Protein AF-A0A7V3UEY0-F1 (afdb_monomer)

Sequence (206 aa):
MLWLKLDSIFHSQHTARHFAGLYKLATEAADKYIATLPDTPQMYLNRVQEKFAGFFLQGIEDANHRRLNSVWSPYYETRNLSPIQYKLVGANQHINGDSWKVLTGYFTEMELRDVAPYYRHCTIELYKVLDSLYVQMMANSRNLKTLHRLSFGLSKALMRDMLKKWRNRQLKIAFLYFSHKEKFARRLKKTDRKRNRIHRLIVKWV

Foldseek 3Di:
DLLVVLVVQLPDPFLSVLLSVLLVLLLVLLLVLLVPDPDLLSVLVVLLSVVVSVLSVVLVVCLVVVHPPHPSVVLRVDPDDDSLLSNQLSLLCVLQPLSLCSLQVPDDLVSLVVNVVVLLVSLVSCLVSLVVVLVVSCVPDPVSVVVCVVVVNCVSVVSSVSSNVNSVLSSVLNNCVNPPPVVSVVSVVVSVVVSVVSNVCSRVPD

Secondary structure (DSSP, 8-state):
-HHHHHHHHHTSSSTTHHHHHHHHHHHHHHHHHHTTS-HHHHHHHHHHHHHHHHHHHHHHHHHHTT---STTHHHHH--S--HHHHHHHHHHHHHHS-HHHHHHHS--HHHHHHHHHHHHHHHHHHHHHHHHHHHHHHHH-HHHHHHHHHTTTHHHHHHHHHHHHHHHHHHHHHHHHHH-HHHHHHHHHHHHHHHHHHHHHHHH--

Solvent-accessible surface area (backbone atoms only — not comparable to full-atom values): 11132 Å² total; per-residue (Å²): 112,67,65,62,52,38,52,53,42,42,75,43,94,52,66,54,17,56,37,29,56,55,50,48,51,48,47,54,43,41,50,62,53,40,73,74,47,61,71,67,57,23,53,51,51,51,50,52,50,55,49,48,47,51,55,54,52,50,10,53,54,26,33,76,69,73,35,81,81,38,94,50,6,66,70,48,62,64,77,91,64,54,77,65,39,43,44,51,52,36,49,49,42,75,49,62,46,71,59,26,55,51,52,55,74,76,39,53,74,67,59,47,60,68,37,44,66,57,58,53,52,48,54,59,49,44,40,61,47,52,51,52,51,49,53,56,49,42,75,76,28,71,67,53,43,52,52,32,59,77,46,73,55,46,59,61,59,50,53,48,50,51,40,53,58,37,48,54,47,31,53,52,43,30,56,24,58,80,77,34,62,69,64,21,53,56,51,49,55,56,47,50,54,52,50,54,49,53,50,52,46,44,73,70,59,122

Mean predicted aligned error: 6.33 Å

pLDDT: mean 82.03, std 8.87, range [50.69, 96.5]

Structure (mmCIF, N/CA/C/O backbone):
data_AF-A0A7V3UEY0-F1
#
_entry.id   AF-A0A7V3UEY0-F1
#
loop_
_atom_site.group_PDB
_atom_site.id
_atom_site.type_symbol
_atom_site.label_atom_id
_atom_site.label_alt_id
_atom_site.label_comp_id
_atom_site.label_asym_id
_atom_site.label_entity_id
_atom_site.label_seq_id
_atom_site.pdbx_PDB_ins_code
_atom_site.Cartn_x
_atom_site.Cartn_y
_atom_site.Cartn_z
_atom_site.occupancy
_atom_site.B_iso_or_equiv
_atom_site.auth_seq_id
_atom_site.auth_comp_id
_atom_site.auth_asym_id
_atom_site.auth_atom_id
_atom_site.pdbx_PDB_model_num
ATOM 1 N N . MET A 1 1 ? 13.501 -12.754 9.709 1.00 60.25 1 MET A N 1
ATOM 2 C CA . MET A 1 1 ? 12.983 -13.855 8.857 1.00 60.25 1 MET A CA 1
ATOM 3 C C . MET A 1 1 ? 12.387 -13.362 7.533 1.00 60.25 1 MET A C 1
ATOM 5 O O . MET A 1 1 ? 12.736 -13.918 6.501 1.00 60.25 1 MET A O 1
ATOM 9 N N . LEU A 1 2 ? 11.543 -12.314 7.528 1.00 73.75 2 LEU A N 1
ATOM 10 C CA . LEU A 1 2 ? 10.965 -11.738 6.299 1.00 73.75 2 LEU A CA 1
ATOM 11 C C . LEU A 1 2 ? 12.026 -11.310 5.269 1.00 73.75 2 LEU A C 1
ATOM 13 O O . LEU A 1 2 ? 11.921 -11.679 4.106 1.00 73.75 2 LEU A O 1
ATOM 17 N N . TRP A 1 3 ? 13.068 -10.598 5.704 1.00 73.38 3 TRP A N 1
ATOM 18 C CA . TRP A 1 3 ? 14.146 -10.120 4.828 1.00 73.38 3 TRP A CA 1
ATOM 19 C C . TRP A 1 3 ? 14.887 -11.246 4.104 1.00 73.38 3 TRP A C 1
ATOM 21 O O . TRP A 1 3 ? 15.059 -11.174 2.895 1.00 73.38 3 TRP A O 1
ATOM 31 N N . LEU A 1 4 ? 15.213 -12.334 4.810 1.00 73.88 4 LEU A N 1
ATOM 32 C CA . LEU A 1 4 ? 15.849 -13.518 4.221 1.00 73.88 4 LEU A CA 1
ATOM 33 C C . LEU A 1 4 ? 14.953 -14.188 3.168 1.00 73.88 4 LEU A C 1
ATOM 35 O O . LEU A 1 4 ? 15.434 -14.601 2.116 1.00 73.88 4 LEU A O 1
ATOM 39 N N . LYS A 1 5 ? 13.637 -14.255 3.419 1.00 76.38 5 LYS A N 1
ATOM 40 C CA . LYS A 1 5 ? 12.671 -14.767 2.435 1.00 76.38 5 LYS A CA 1
ATOM 41 C C . LYS A 1 5 ? 12.572 -13.847 1.213 1.00 76.38 5 LYS A C 1
ATOM 43 O O . LYS A 1 5 ? 12.579 -14.343 0.092 1.00 76.38 5 LYS A O 1
ATOM 48 N N . LEU A 1 6 ? 12.510 -12.527 1.407 1.00 73.00 6 LEU A N 1
ATOM 49 C CA . LEU A 1 6 ? 12.475 -11.556 0.307 1.00 73.00 6 LEU A CA 1
ATOM 50 C C . LEU A 1 6 ? 13.749 -11.604 -0.540 1.00 73.00 6 LEU A C 1
ATOM 52 O O . LEU A 1 6 ? 13.649 -11.588 -1.765 1.00 73.00 6 LEU A O 1
ATOM 56 N N . ASP A 1 7 ? 14.917 -11.719 0.092 1.00 72.19 7 ASP A N 1
ATOM 57 C CA . ASP A 1 7 ? 16.196 -11.845 -0.605 1.00 72.19 7 ASP A CA 1
ATOM 58 C C . ASP A 1 7 ? 16.282 -13.171 -1.371 1.00 72.19 7 ASP A C 1
ATOM 60 O O . ASP A 1 7 ? 16.683 -13.178 -2.532 1.00 72.19 7 ASP A O 1
ATOM 64 N N . SER A 1 8 ? 15.819 -14.284 -0.797 1.00 77.44 8 SER A N 1
ATOM 65 C CA . SER A 1 8 ? 15.720 -15.564 -1.513 1.00 77.44 8 SER A CA 1
ATOM 66 C C . SER A 1 8 ? 14.807 -15.468 -2.748 1.00 77.44 8 SER A C 1
ATOM 68 O O . SER A 1 8 ? 15.197 -15.868 -3.846 1.00 77.44 8 SER A O 1
ATOM 70 N N . ILE A 1 9 ? 13.624 -14.854 -2.614 1.00 79.25 9 ILE A N 1
ATOM 71 C CA . ILE A 1 9 ? 12.687 -14.648 -3.732 1.00 79.25 9 ILE A CA 1
ATOM 72 C C . ILE A 1 9 ? 13.294 -13.728 -4.799 1.00 79.25 9 ILE A C 1
ATOM 74 O O . ILE A 1 9 ? 13.118 -13.976 -5.994 1.00 79.25 9 ILE A O 1
ATOM 78 N N . PHE A 1 10 ? 14.013 -12.682 -4.389 1.00 75.19 10 PHE A N 1
ATOM 79 C CA . PHE A 1 10 ? 14.660 -11.734 -5.294 1.00 75.19 10 PHE A CA 1
ATOM 80 C C . PHE A 1 10 ? 15.707 -12.399 -6.201 1.00 75.19 10 PHE A C 1
ATOM 82 O O . PHE A 1 10 ? 15.795 -12.045 -7.375 1.00 75.19 10 PHE A O 1
ATOM 89 N N . HIS A 1 11 ? 16.435 -13.400 -5.697 1.00 75.62 11 HIS A N 1
ATOM 90 C CA . HIS A 1 11 ? 17.425 -14.157 -6.476 1.00 75.62 11 HIS A CA 1
ATOM 91 C C . HIS A 1 11 ? 16.833 -15.349 -7.250 1.00 75.62 11 HIS A C 1
ATOM 93 O O . HIS A 1 11 ? 17.554 -16.048 -7.960 1.00 75.62 11 HIS A O 1
ATOM 99 N N . SER A 1 12 ? 15.524 -15.594 -7.147 1.00 77.31 12 SER A N 1
ATOM 100 C CA . SER A 1 12 ? 14.860 -16.687 -7.863 1.00 77.31 12 SER A CA 1
ATOM 101 C C . SER A 1 12 ? 14.609 -16.369 -9.348 1.00 77.31 12 SER A C 1
ATOM 103 O O . SER A 1 12 ? 14.645 -15.217 -9.787 1.00 77.31 12 SER A O 1
ATOM 105 N N . GLN A 1 13 ? 14.288 -17.398 -10.139 1.00 70.56 13 GLN A N 1
ATOM 106 C CA . GLN A 1 13 ? 13.878 -17.248 -11.546 1.00 70.56 13 GLN A CA 1
ATOM 107 C C . GLN A 1 13 ? 12.370 -16.977 -11.715 1.00 70.56 13 GLN A C 1
ATOM 109 O O . GLN A 1 13 ? 11.875 -16.867 -12.836 1.00 70.56 13 GLN A O 1
ATOM 114 N N . HIS A 1 14 ? 11.618 -16.853 -10.618 1.00 75.69 14 HIS A N 1
ATOM 115 C CA . HIS A 1 14 ? 10.168 -16.670 -10.659 1.00 75.69 14 HIS A CA 1
ATOM 116 C C . HIS A 1 14 ? 9.768 -15.210 -10.886 1.00 75.69 14 HIS A C 1
ATOM 118 O O . HIS A 1 14 ? 10.446 -14.279 -10.452 1.00 75.69 14 HIS A O 1
ATOM 124 N N . THR A 1 15 ? 8.584 -15.003 -11.468 1.00 75.19 15 THR A N 1
ATOM 125 C CA . THR A 1 15 ? 7.938 -13.690 -11.633 1.00 75.19 15 THR A CA 1
ATOM 126 C C . THR A 1 15 ? 7.903 -12.878 -10.328 1.00 75.19 15 THR A C 1
ATOM 128 O O . THR A 1 15 ? 8.082 -11.659 -10.350 1.00 75.19 15 THR A O 1
ATOM 131 N N . ALA A 1 16 ? 7.775 -13.554 -9.179 1.00 76.88 16 ALA A N 1
ATOM 132 C CA . ALA A 1 16 ? 7.807 -12.970 -7.837 1.00 76.88 16 ALA A CA 1
ATOM 133 C C . ALA A 1 16 ? 9.062 -12.121 -7.539 1.00 76.88 16 ALA A C 1
ATOM 135 O O . ALA A 1 16 ? 8.963 -11.149 -6.784 1.00 76.88 16 ALA A O 1
ATOM 136 N N . ARG A 1 17 ? 10.210 -12.395 -8.182 1.00 78.06 17 ARG A N 1
ATOM 137 C CA . ARG A 1 17 ? 11.456 -11.622 -8.010 1.00 78.06 17 ARG A CA 1
ATOM 138 C C . ARG A 1 17 ? 11.279 -10.131 -8.301 1.00 78.06 17 ARG A C 1
ATOM 140 O O . ARG A 1 17 ? 11.822 -9.278 -7.600 1.00 78.06 17 ARG A O 1
ATOM 147 N N . HIS A 1 18 ? 10.457 -9.805 -9.304 1.00 75.00 18 HIS A N 1
ATOM 148 C CA . HIS A 1 18 ? 10.204 -8.425 -9.719 1.00 75.00 18 HIS A CA 1
ATOM 149 C C . HIS A 1 18 ? 9.415 -7.641 -8.663 1.00 75.00 18 HIS A C 1
ATOM 151 O O . HIS A 1 18 ? 9.538 -6.420 -8.572 1.00 75.00 18 HIS A O 1
ATOM 157 N N . PHE A 1 19 ? 8.634 -8.346 -7.846 1.00 77.06 19 PHE A N 1
ATOM 158 C CA . PHE A 1 19 ? 7.819 -7.767 -6.787 1.00 77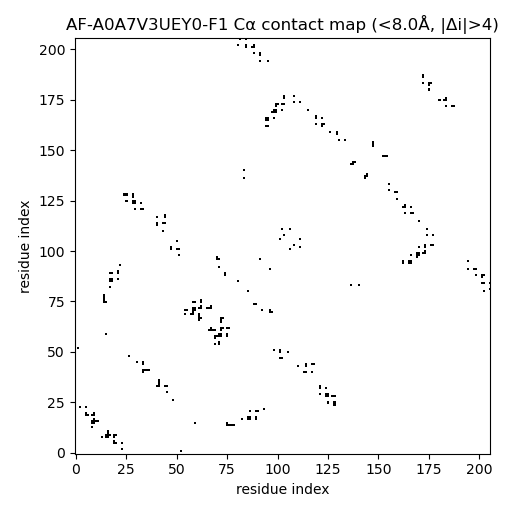.06 19 PHE A CA 1
ATOM 159 C C . PHE A 1 19 ? 8.578 -7.695 -5.461 1.00 77.06 19 PHE A C 1
ATOM 161 O O . PHE A 1 19 ? 8.401 -6.727 -4.726 1.00 77.06 19 PHE A O 1
ATOM 168 N N . ALA A 1 20 ? 9.452 -8.666 -5.178 1.00 78.38 20 ALA A N 1
ATOM 169 C CA . ALA A 1 20 ? 10.235 -8.720 -3.945 1.00 78.38 20 ALA A CA 1
ATOM 170 C C . ALA A 1 20 ? 11.149 -7.497 -3.768 1.00 78.38 20 ALA A C 1
ATOM 172 O O . ALA A 1 20 ? 11.168 -6.910 -2.691 1.00 78.38 20 ALA A O 1
ATOM 173 N N . GLY A 1 21 ? 11.832 -7.044 -4.827 1.00 76.62 21 GLY A N 1
ATOM 174 C CA . GLY A 1 21 ? 12.701 -5.860 -4.747 1.00 76.62 21 GLY A CA 1
ATOM 175 C C . GLY A 1 21 ? 11.935 -4.569 -4.433 1.00 76.62 21 GLY A C 1
ATOM 176 O O . GLY A 1 21 ? 12.353 -3.771 -3.596 1.00 76.62 21 GLY A O 1
ATOM 177 N N . LEU A 1 22 ? 10.765 -4.383 -5.051 1.00 77.44 22 LEU A N 1
ATOM 178 C CA . LEU A 1 22 ? 9.881 -3.261 -4.737 1.00 77.44 22 LEU A CA 1
ATOM 179 C C . LEU A 1 22 ? 9.354 -3.345 -3.300 1.00 77.44 22 LEU A C 1
ATOM 181 O O . LEU A 1 22 ? 9.334 -2.345 -2.584 1.00 77.44 22 LEU A O 1
ATOM 185 N N . TYR A 1 23 ? 8.924 -4.538 -2.893 1.00 80.94 23 TYR A N 1
ATOM 186 C CA . TYR A 1 23 ? 8.418 -4.790 -1.552 1.00 80.94 23 TYR A CA 1
ATOM 187 C C . TYR A 1 23 ? 9.486 -4.487 -0.495 1.00 80.94 23 TYR A C 1
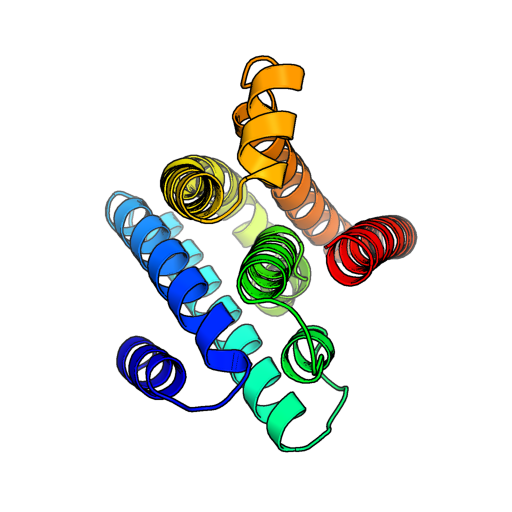ATOM 189 O O . TYR A 1 23 ? 9.181 -3.834 0.502 1.00 80.94 23 TYR A O 1
ATOM 197 N N . LYS A 1 24 ? 10.740 -4.885 -0.746 1.00 82.19 24 LYS A N 1
ATOM 198 C CA . LYS A 1 24 ? 11.896 -4.601 0.110 1.00 82.19 24 LYS A CA 1
ATOM 199 C C . LYS A 1 24 ? 12.076 -3.095 0.312 1.00 82.19 24 LYS A C 1
ATOM 201 O O . LYS A 1 24 ? 11.986 -2.630 1.441 1.00 82.19 24 LYS A O 1
ATOM 206 N N . LEU A 1 25 ? 12.194 -2.329 -0.776 1.00 80.75 25 LEU A N 1
ATOM 207 C CA . LEU A 1 25 ? 12.369 -0.869 -0.716 1.00 80.75 25 LEU A CA 1
ATOM 208 C C . LEU A 1 25 ? 11.218 -0.159 0.011 1.00 80.75 25 LEU A C 1
ATOM 210 O O . LEU A 1 25 ? 11.442 0.766 0.790 1.00 80.75 25 LEU A O 1
ATOM 214 N N . ALA A 1 26 ? 9.978 -0.574 -0.254 1.00 82.00 26 ALA A N 1
ATOM 215 C CA . ALA A 1 26 ? 8.804 0.005 0.389 1.00 82.00 26 ALA A CA 1
ATOM 216 C C . ALA A 1 26 ? 8.742 -0.314 1.887 1.00 82.00 26 ALA A C 1
ATOM 218 O O . ALA A 1 26 ? 8.378 0.556 2.679 1.00 82.00 26 ALA A O 1
ATOM 219 N N . THR A 1 27 ? 9.125 -1.533 2.269 1.00 83.88 27 THR A N 1
ATOM 220 C CA . THR A 1 27 ? 9.179 -1.960 3.670 1.00 83.88 27 THR A CA 1
ATOM 221 C C . THR A 1 27 ? 10.288 -1.215 4.404 1.00 83.88 27 THR A C 1
ATOM 223 O O . THR A 1 27 ? 9.996 -0.583 5.404 1.00 83.88 27 THR A O 1
ATOM 226 N N . GLU A 1 28 ? 11.503 -1.132 3.854 1.00 86.00 28 GLU A N 1
ATOM 227 C CA . GLU A 1 28 ? 12.620 -0.392 4.469 1.00 86.00 28 GLU A CA 1
ATOM 228 C C . GLU A 1 28 ? 12.297 1.095 4.685 1.00 86.00 28 GLU A C 1
ATOM 230 O O . GLU A 1 28 ? 12.644 1.675 5.713 1.00 86.00 28 GLU A O 1
ATOM 235 N N . ALA A 1 29 ? 11.631 1.736 3.720 1.00 85.31 29 ALA A N 1
ATOM 236 C CA . ALA A 1 29 ? 11.212 3.128 3.863 1.00 85.31 29 ALA A CA 1
ATOM 237 C C . ALA A 1 29 ? 10.153 3.303 4.962 1.00 85.31 29 ALA A C 1
ATOM 239 O O . ALA A 1 29 ? 10.181 4.293 5.694 1.00 85.31 29 ALA A O 1
ATOM 240 N N . ALA A 1 30 ? 9.230 2.349 5.085 1.00 86.38 30 ALA A N 1
ATOM 241 C CA . ALA A 1 30 ? 8.231 2.359 6.140 1.00 86.38 30 ALA A CA 1
ATOM 242 C C . ALA A 1 30 ? 8.850 2.047 7.517 1.00 86.38 30 ALA A C 1
ATOM 244 O O . ALA A 1 30 ? 8.548 2.778 8.454 1.00 86.38 30 ALA A O 1
ATOM 245 N N . ASP A 1 31 ? 9.774 1.088 7.631 1.00 88.62 31 ASP A N 1
ATOM 246 C CA . ASP A 1 31 ? 10.498 0.757 8.871 1.00 88.62 31 ASP A CA 1
ATOM 247 C C . ASP A 1 31 ? 11.248 1.974 9.417 1.00 88.62 31 ASP A C 1
ATOM 249 O O . ASP A 1 31 ? 11.133 2.303 10.596 1.00 88.62 31 ASP A O 1
ATOM 253 N N . LYS A 1 32 ? 11.967 2.695 8.543 1.00 89.62 32 LYS A N 1
ATOM 254 C CA . LYS A 1 32 ? 12.688 3.922 8.920 1.00 89.62 32 LYS A CA 1
ATOM 255 C C . LYS A 1 32 ? 11.763 4.968 9.527 1.00 89.62 32 LYS A C 1
ATOM 257 O O . LYS A 1 32 ? 12.142 5.625 10.486 1.00 89.62 32 LYS A O 1
ATOM 262 N N . TYR A 1 33 ? 10.560 5.124 8.979 1.00 90.44 33 TYR A N 1
ATOM 263 C CA . TYR A 1 33 ? 9.562 6.034 9.530 1.00 90.44 33 TYR A CA 1
ATOM 264 C C . TYR A 1 33 ? 8.991 5.525 10.852 1.00 90.44 33 TYR A C 1
ATOM 266 O O . TYR A 1 33 ? 8.890 6.283 11.812 1.00 90.44 33 TYR A O 1
ATOM 274 N N . ILE A 1 34 ? 8.645 4.241 10.917 1.00 91.12 34 ILE A N 1
ATOM 275 C CA . ILE A 1 34 ? 8.050 3.614 12.099 1.00 91.12 34 ILE A CA 1
ATOM 276 C C . ILE A 1 34 ? 8.999 3.697 13.295 1.00 91.12 34 ILE A C 1
ATOM 278 O O . ILE A 1 34 ? 8.550 3.979 14.400 1.00 91.12 34 ILE A O 1
ATOM 282 N N . ALA A 1 35 ? 10.307 3.560 13.069 1.00 93.50 35 ALA A N 1
ATOM 283 C CA . ALA A 1 35 ? 11.337 3.728 14.091 1.00 93.50 35 ALA A CA 1
ATOM 284 C C . ALA A 1 35 ? 11.385 5.132 14.726 1.00 93.50 35 ALA A C 1
ATOM 286 O O . ALA A 1 35 ? 11.954 5.281 15.801 1.00 93.50 35 ALA A O 1
ATOM 287 N N . THR A 1 36 ? 10.801 6.155 14.091 1.00 94.19 36 THR A N 1
ATOM 288 C CA . THR A 1 36 ? 10.732 7.525 14.640 1.00 94.19 36 THR A CA 1
ATOM 289 C C . THR A 1 36 ? 9.467 7.803 15.452 1.00 94.19 36 THR A C 1
ATOM 291 O O . THR A 1 36 ? 9.276 8.921 15.930 1.00 94.19 36 THR A O 1
ATOM 294 N N . LEU A 1 37 ? 8.563 6.828 15.559 1.00 93.31 37 LEU A N 1
ATOM 295 C CA . LEU A 1 37 ? 7.268 7.013 16.200 1.00 93.31 37 LEU A CA 1
ATOM 296 C C . LEU A 1 37 ? 7.308 6.710 17.700 1.00 93.31 37 LEU A C 1
ATOM 298 O O . LEU A 1 37 ? 8.134 5.914 18.132 1.00 93.31 37 LEU A O 1
ATOM 302 N N . PRO A 1 38 ? 6.367 7.276 18.480 1.00 93.12 38 PRO A N 1
ATOM 303 C CA . PRO A 1 38 ? 6.125 6.834 19.849 1.00 93.12 38 PRO A CA 1
ATOM 304 C C . PRO A 1 38 ? 5.691 5.361 19.905 1.00 93.12 38 PRO A C 1
ATOM 306 O O . PRO A 1 38 ? 5.115 4.849 18.939 1.00 93.12 38 PRO A O 1
ATOM 309 N N . ASP A 1 39 ? 5.876 4.727 21.064 1.00 93.12 39 ASP A N 1
ATOM 310 C CA . ASP A 1 39 ? 5.703 3.283 21.282 1.00 93.12 39 ASP A CA 1
ATOM 311 C C . ASP A 1 39 ? 4.379 2.719 20.742 1.00 93.12 39 ASP A C 1
ATOM 313 O O . ASP A 1 39 ? 4.371 1.755 19.974 1.00 93.12 39 ASP A O 1
ATOM 317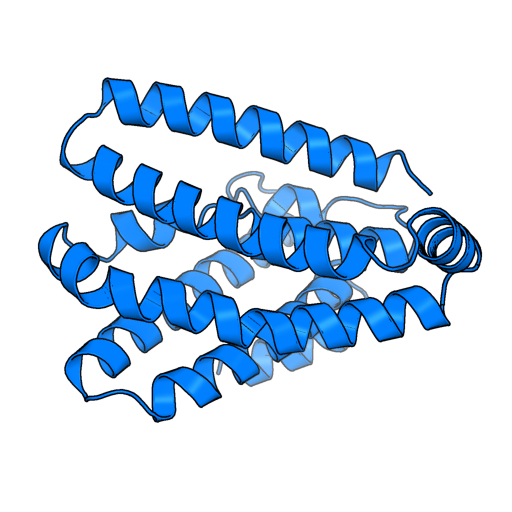 N N . THR A 1 40 ? 3.239 3.330 21.079 1.00 91.56 40 THR A N 1
ATOM 318 C CA . THR A 1 40 ? 1.920 2.812 20.673 1.00 91.56 40 THR A CA 1
ATOM 319 C C . THR A 1 40 ? 1.705 2.865 19.145 1.00 91.56 40 THR A C 1
ATOM 321 O O . THR A 1 40 ? 1.426 1.824 18.540 1.00 91.56 40 THR A O 1
ATOM 324 N N . PRO A 1 41 ? 1.865 4.016 18.456 1.00 90.56 41 PRO A N 1
ATOM 325 C CA . PRO A 1 41 ? 1.846 4.067 16.991 1.00 90.56 41 PRO A CA 1
ATOM 326 C C . PRO A 1 41 ? 2.883 3.169 16.311 1.00 90.56 41 PRO A C 1
ATOM 328 O O . PRO A 1 41 ? 2.590 2.588 15.260 1.00 90.56 41 PRO A O 1
ATOM 331 N N . GLN A 1 42 ? 4.079 3.057 16.895 1.00 93.19 42 GLN A N 1
ATOM 332 C CA . GLN A 1 42 ? 5.146 2.196 16.398 1.00 93.19 42 GLN A CA 1
ATOM 333 C C . GLN A 1 42 ? 4.710 0.728 16.425 1.00 93.19 42 GLN A C 1
ATOM 335 O O . GLN A 1 42 ? 4.773 0.048 15.399 1.00 93.19 42 GLN A O 1
ATOM 340 N N . MET A 1 43 ? 4.187 0.256 17.560 1.00 93.81 43 MET A N 1
ATOM 341 C CA . MET A 1 43 ? 3.638 -1.091 17.719 1.00 93.81 43 MET A CA 1
ATOM 342 C C . MET A 1 43 ? 2.538 -1.371 16.687 1.00 93.81 43 MET A C 1
ATOM 344 O O . MET A 1 43 ? 2.568 -2.401 16.006 1.00 93.81 43 MET A O 1
ATOM 348 N N . TYR A 1 44 ? 1.587 -0.447 16.513 1.00 91.62 44 TYR A N 1
ATOM 349 C CA . TYR A 1 44 ? 0.508 -0.617 15.542 1.00 91.62 44 TYR A CA 1
ATOM 350 C C . TYR A 1 44 ? 1.014 -0.698 14.102 1.00 91.62 44 TYR A C 1
ATOM 352 O O . TYR A 1 44 ? 0.570 -1.570 13.353 1.00 91.62 44 TYR A O 1
ATOM 360 N N . LEU A 1 45 ? 1.939 0.171 13.686 1.00 90.00 45 LEU A N 1
ATOM 361 C CA . LEU A 1 45 ? 2.453 0.129 12.317 1.00 90.00 45 LEU A CA 1
ATOM 362 C C . LEU A 1 45 ? 3.384 -1.059 12.054 1.00 90.00 45 LEU A C 1
ATOM 364 O O . LEU A 1 45 ? 3.302 -1.624 10.962 1.00 90.00 45 LEU A O 1
ATOM 368 N N . ASN A 1 46 ? 4.169 -1.499 13.040 1.00 90.75 46 ASN A N 1
ATOM 369 C CA . ASN A 1 46 ? 4.914 -2.759 12.957 1.00 90.75 46 ASN A CA 1
ATOM 370 C C . ASN A 1 46 ? 3.956 -3.933 12.707 1.00 90.75 46 ASN A C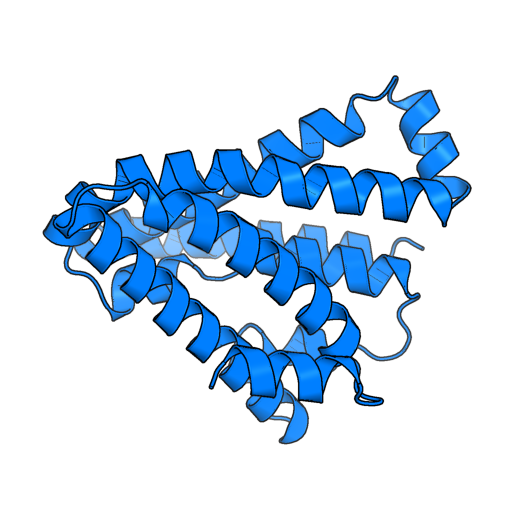 1
ATOM 372 O O . ASN A 1 46 ? 4.167 -4.731 11.791 1.00 90.75 46 ASN A O 1
ATOM 376 N N . ARG A 1 47 ? 2.830 -3.982 13.434 1.00 90.56 47 ARG A N 1
ATOM 377 C CA . ARG A 1 47 ? 1.779 -4.985 13.211 1.00 90.56 47 ARG A CA 1
ATOM 378 C C . ARG A 1 47 ? 1.178 -4.878 11.806 1.00 90.56 47 ARG A C 1
ATOM 380 O O . ARG A 1 47 ? 0.995 -5.899 11.148 1.00 90.56 47 ARG A O 1
ATOM 387 N N . VAL A 1 48 ? 0.906 -3.667 11.300 1.00 88.12 48 VAL A N 1
ATOM 388 C CA . VAL A 1 48 ? 0.436 -3.477 9.910 1.00 88.12 48 VAL A CA 1
ATOM 389 C C . VAL A 1 48 ? 1.429 -4.078 8.915 1.00 88.12 48 VAL A C 1
ATOM 391 O O . VAL A 1 48 ? 1.010 -4.807 8.015 1.00 88.12 48 VAL A O 1
ATOM 394 N N . GLN A 1 49 ? 2.721 -3.782 9.053 1.00 86.44 49 GLN A N 1
ATOM 395 C CA . GLN A 1 49 ? 3.748 -4.273 8.135 1.00 86.44 49 GLN A CA 1
ATOM 396 C C . GLN A 1 49 ? 3.898 -5.787 8.177 1.00 86.44 49 GLN A C 1
ATOM 398 O O . GLN A 1 49 ? 3.925 -6.419 7.122 1.00 86.44 49 GLN A O 1
ATOM 403 N N . GLU A 1 50 ? 3.947 -6.370 9.373 1.00 87.69 50 GLU A N 1
ATOM 404 C CA . GLU A 1 50 ? 4.055 -7.814 9.557 1.00 87.69 50 GLU A CA 1
ATOM 405 C C . GLU A 1 50 ? 2.890 -8.540 8.871 1.00 87.69 50 GLU A C 1
ATOM 407 O O . GLU A 1 50 ? 3.090 -9.478 8.096 1.00 87.69 50 GLU A O 1
ATOM 412 N N . LYS A 1 51 ? 1.657 -8.063 9.080 1.00 87.12 51 LYS A N 1
ATOM 413 C CA . LYS A 1 51 ? 0.476 -8.673 8.458 1.00 87.12 51 LYS A CA 1
ATOM 414 C C . LYS A 1 51 ? 0.436 -8.435 6.953 1.00 87.12 51 LYS A C 1
ATOM 416 O O . LYS A 1 51 ? 0.117 -9.358 6.207 1.00 87.12 51 LYS A O 1
ATOM 421 N N . PHE A 1 52 ? 0.818 -7.252 6.475 1.00 83.88 52 PHE A N 1
ATOM 422 C CA . PHE A 1 52 ? 0.919 -6.989 5.037 1.00 83.88 52 PHE A CA 1
ATOM 423 C C . PHE A 1 52 ? 1.965 -7.890 4.358 1.00 83.88 52 PHE A C 1
ATOM 425 O O . PHE A 1 52 ? 1.725 -8.383 3.253 1.00 83.88 52 PHE A O 1
ATOM 432 N N . ALA A 1 53 ? 3.067 -8.192 5.050 1.00 83.62 53 ALA A N 1
ATOM 433 C CA . ALA A 1 53 ? 4.083 -9.132 4.589 1.00 83.62 53 ALA A CA 1
ATOM 434 C C . ALA A 1 53 ? 3.563 -10.566 4.513 1.00 83.62 53 ALA A C 1
ATOM 436 O O . ALA A 1 53 ? 3.825 -11.253 3.526 1.00 83.62 53 ALA A O 1
ATOM 437 N N . GLY A 1 54 ? 2.766 -10.991 5.496 1.00 84.06 54 GLY A N 1
ATOM 438 C CA . GLY A 1 54 ? 2.061 -12.271 5.446 1.00 84.06 54 GLY A CA 1
ATOM 439 C C . GLY A 1 54 ? 1.190 -12.407 4.194 1.00 84.06 54 GLY A C 1
ATOM 440 O O . GLY A 1 54 ? 1.302 -13.393 3.472 1.00 84.06 54 GLY A O 1
ATOM 441 N N . PHE A 1 55 ? 0.395 -11.382 3.864 1.00 81.50 55 PHE A N 1
ATOM 442 C CA . PHE A 1 55 ? -0.430 -11.378 2.645 1.00 81.50 55 PHE A CA 1
ATOM 443 C C . PHE A 1 55 ? 0.391 -11.460 1.353 1.00 81.50 55 PHE A C 1
ATOM 445 O O . PHE A 1 55 ? -0.021 -12.134 0.405 1.00 81.50 55 PHE A O 1
ATOM 452 N N . PHE A 1 56 ? 1.532 -10.769 1.301 1.00 81.94 56 PHE A N 1
ATOM 453 C CA . PHE A 1 56 ? 2.438 -10.817 0.156 1.00 81.94 56 PHE A CA 1
ATOM 454 C C . PHE A 1 56 ? 3.013 -12.225 -0.044 1.00 81.94 56 PHE A C 1
ATOM 456 O O . PHE A 1 56 ? 2.935 -12.765 -1.146 1.00 81.94 56 PHE A O 1
ATOM 463 N N . LEU A 1 57 ? 3.537 -12.835 1.024 1.00 83.38 57 LEU A N 1
ATOM 464 C CA . LEU A 1 57 ? 4.109 -14.182 0.976 1.00 83.38 57 LEU A CA 1
ATOM 465 C C . LEU A 1 57 ? 3.052 -15.240 0.637 1.00 83.38 57 LEU A C 1
ATOM 467 O O . LEU A 1 57 ? 3.293 -16.061 -0.245 1.00 83.38 57 LEU A O 1
ATOM 471 N N . GLN A 1 58 ? 1.858 -15.155 1.234 1.00 83.12 58 GLN A N 1
ATOM 472 C CA . GLN A 1 58 ? 0.739 -16.043 0.902 1.00 83.12 58 GLN A CA 1
ATOM 473 C C . GLN A 1 58 ? 0.374 -15.958 -0.582 1.00 83.12 58 GLN A C 1
ATOM 475 O O . GLN A 1 58 ? 0.099 -16.966 -1.218 1.00 83.12 58 GLN A O 1
ATOM 480 N N . GLY A 1 59 ? 0.397 -14.754 -1.163 1.00 80.12 59 GLY A N 1
ATOM 481 C CA . GLY A 1 59 ? 0.155 -14.567 -2.590 1.00 80.12 59 GLY A CA 1
ATOM 482 C C . GLY A 1 59 ? 1.143 -15.311 -3.488 1.00 80.12 59 GLY A C 1
ATOM 483 O O . GLY A 1 59 ? 0.744 -15.822 -4.532 1.00 80.12 59 GLY A O 1
ATOM 484 N N . ILE A 1 60 ? 2.414 -15.362 -3.085 1.00 80.19 60 ILE A N 1
ATOM 485 C CA . ILE A 1 60 ? 3.468 -16.081 -3.810 1.00 80.19 60 ILE A CA 1
ATOM 486 C C . ILE A 1 60 ? 3.253 -17.590 -3.695 1.00 80.19 60 ILE A C 1
ATOM 488 O O . ILE A 1 60 ? 3.307 -18.288 -4.705 1.00 80.19 60 ILE A O 1
ATOM 492 N N . GLU A 1 61 ? 2.985 -18.088 -2.487 1.00 82.75 61 GLU A N 1
ATOM 493 C CA . GLU A 1 61 ? 2.694 -19.508 -2.253 1.00 82.75 61 GLU A CA 1
ATOM 494 C C . GLU A 1 61 ? 1.463 -19.962 -3.045 1.00 82.75 61 GLU A C 1
ATOM 496 O O . GLU A 1 61 ? 1.519 -20.954 -3.771 1.00 82.75 61 GLU A O 1
ATOM 501 N N . ASP A 1 62 ? 0.381 -19.188 -2.984 1.00 81.12 62 ASP A N 1
ATOM 502 C CA . ASP A 1 62 ? -0.846 -19.435 -3.736 1.00 81.12 62 ASP A CA 1
ATOM 503 C C . ASP A 1 62 ? -0.568 -19.553 -5.241 1.00 81.12 62 ASP A C 1
ATOM 505 O O . ASP A 1 62 ? -0.981 -20.528 -5.868 1.00 81.12 62 ASP A O 1
ATOM 509 N N . ALA A 1 63 ? 0.204 -18.626 -5.814 1.00 77.38 63 ALA A N 1
ATOM 510 C CA . ALA A 1 63 ? 0.570 -18.673 -7.229 1.00 77.38 63 ALA A CA 1
ATOM 511 C C . ALA A 1 63 ? 1.456 -19.877 -7.588 1.00 77.38 63 ALA A C 1
ATOM 513 O O . ALA A 1 63 ? 1.269 -20.491 -8.640 1.00 77.38 63 ALA A O 1
ATOM 514 N N . ASN A 1 64 ? 2.394 -20.261 -6.715 1.00 78.31 64 ASN A N 1
ATOM 515 C CA . ASN A 1 64 ? 3.225 -21.452 -6.917 1.00 78.31 64 ASN A CA 1
ATOM 516 C C . ASN A 1 64 ? 2.381 -22.736 -6.945 1.00 78.31 64 ASN A C 1
ATOM 518 O O . ASN A 1 64 ? 2.675 -23.656 -7.707 1.00 78.31 64 ASN A O 1
ATOM 522 N N . HIS A 1 65 ? 1.300 -22.773 -6.165 1.00 79.69 65 HIS A N 1
ATOM 523 C CA . HIS A 1 65 ? 0.353 -23.884 -6.119 1.00 79.69 65 HIS A CA 1
ATOM 524 C C . HIS A 1 65 ? -0.840 -23.732 -7.080 1.00 79.69 65 HIS A C 1
ATOM 526 O O . HIS A 1 65 ? -1.759 -24.550 -7.018 1.00 79.69 65 HIS A O 1
ATOM 532 N N . ARG A 1 66 ? -0.845 -22.718 -7.965 1.00 72.62 66 ARG A N 1
ATOM 533 C CA . ARG A 1 66 ? -1.963 -22.383 -8.878 1.00 72.62 66 ARG A CA 1
ATOM 534 C C . ARG A 1 66 ? -3.309 -22.230 -8.161 1.00 72.62 66 ARG A C 1
ATOM 536 O O . ARG A 1 66 ? -4.364 -22.608 -8.672 1.00 72.62 66 ARG A O 1
ATOM 543 N N . ARG A 1 67 ? -3.271 -21.714 -6.936 1.00 72.44 67 ARG A N 1
ATOM 544 C CA . ARG A 1 67 ? -4.443 -21.399 -6.124 1.00 72.44 67 ARG A CA 1
ATOM 545 C C . ARG A 1 67 ? -4.766 -19.925 -6.317 1.00 72.44 67 ARG A C 1
ATOM 547 O O . ARG A 1 67 ? -3.947 -19.065 -6.023 1.00 72.44 67 ARG A O 1
ATOM 554 N N . LEU A 1 68 ? -5.989 -19.616 -6.736 1.00 65.81 68 LEU A N 1
ATOM 555 C CA . LEU A 1 68 ? -6.458 -18.233 -6.897 1.00 65.81 68 LEU A CA 1
ATOM 556 C C . LEU A 1 68 ? -7.110 -17.685 -5.616 1.00 65.81 68 LEU A C 1
ATOM 558 O O . LEU A 1 68 ? -8.105 -16.962 -5.667 1.00 65.81 68 LEU A O 1
ATOM 562 N N . ASN A 1 69 ? -6.571 -18.052 -4.453 1.00 64.88 69 ASN A N 1
ATOM 563 C CA . ASN A 1 69 ? -7.177 -17.738 -3.156 1.00 64.88 69 ASN A CA 1
ATOM 564 C C . ASN A 1 69 ? -6.815 -16.327 -2.673 1.00 64.88 69 ASN A C 1
ATOM 566 O O . ASN A 1 69 ? -7.610 -15.653 -2.014 1.00 64.88 69 ASN A O 1
ATOM 570 N N . SER A 1 70 ? -5.629 -15.843 -3.038 1.00 67.56 70 SER A N 1
ATOM 571 C CA . SER A 1 70 ? -5.170 -14.497 -2.724 1.00 67.56 70 SER A CA 1
ATOM 572 C C . SER A 1 70 ? -5.377 -13.544 -3.894 1.00 67.56 70 SER A C 1
ATOM 574 O O . SER A 1 70 ? -5.076 -13.859 -5.043 1.00 67.56 70 SER A O 1
ATOM 576 N N . VAL A 1 71 ? -5.766 -12.302 -3.591 1.00 66.62 71 VAL A N 1
ATOM 577 C CA . VAL A 1 71 ? -5.802 -11.197 -4.569 1.00 66.62 71 VAL A CA 1
ATOM 578 C C . VAL A 1 71 ? -4.419 -10.901 -5.150 1.00 66.62 71 VAL A C 1
ATOM 580 O O . VAL A 1 71 ? -4.320 -10.260 -6.188 1.00 66.62 71 VAL A O 1
ATOM 583 N N . TRP A 1 72 ? -3.354 -11.382 -4.514 1.00 68.44 72 TRP A N 1
ATOM 584 C CA . TRP A 1 72 ? -1.988 -11.249 -5.000 1.00 68.44 72 TRP A CA 1
ATOM 585 C C . TRP A 1 72 ? -1.599 -12.334 -6.020 1.00 68.44 72 TRP A C 1
ATOM 587 O O . TRP A 1 72 ? -0.764 -12.060 -6.877 1.00 68.44 72 TRP A O 1
ATOM 597 N N . SER A 1 73 ? -2.236 -13.513 -5.990 1.00 68.62 73 SER A N 1
ATOM 598 C CA . SER A 1 73 ? -1.875 -14.663 -6.839 1.00 68.62 73 SER A CA 1
ATOM 599 C C . SER A 1 73 ? -1.905 -14.386 -8.355 1.00 68.62 73 SER A C 1
ATOM 601 O O . SER A 1 73 ? -0.908 -14.700 -9.012 1.00 68.62 73 SER A O 1
ATOM 603 N N . PRO A 1 74 ? -2.909 -13.684 -8.938 1.00 68.81 74 PRO A N 1
ATOM 604 C CA . PRO A 1 74 ? -2.964 -13.494 -10.393 1.00 68.81 74 PRO A CA 1
ATOM 605 C C . PRO A 1 74 ? -1.793 -12.660 -10.939 1.00 68.81 74 PRO A C 1
ATOM 607 O O . PRO A 1 74 ? -1.441 -12.741 -12.117 1.00 68.81 74 PRO A O 1
ATOM 610 N N . TYR A 1 75 ? -1.167 -11.846 -10.084 1.00 67.56 75 TYR A N 1
ATOM 611 C CA . TYR A 1 75 ? -0.046 -10.989 -10.465 1.00 67.56 75 TYR A CA 1
ATOM 612 C C . TYR A 1 75 ? 1.272 -11.751 -10.599 1.00 67.56 75 TYR A C 1
ATOM 614 O O . TYR A 1 75 ? 2.151 -11.317 -11.342 1.00 67.56 75 TYR A O 1
ATOM 622 N N . TYR A 1 76 ? 1.408 -12.881 -9.907 1.00 70.88 76 TYR A N 1
ATOM 623 C CA . TYR A 1 76 ? 2.578 -13.747 -10.019 1.00 70.88 76 TYR A CA 1
ATOM 624 C C . TYR A 1 76 ? 2.430 -14.768 -11.154 1.00 70.88 76 TYR A C 1
ATOM 626 O O . TYR A 1 76 ? 3.432 -15.265 -11.665 1.00 70.88 76 TYR A O 1
ATOM 634 N N . GLU A 1 77 ? 1.196 -15.031 -11.591 1.00 68.88 77 GLU A N 1
ATOM 635 C CA . GLU A 1 77 ? 0.887 -15.919 -12.716 1.00 68.88 77 GLU A CA 1
ATOM 636 C C . GLU A 1 77 ? 1.011 -15.251 -14.089 1.00 68.88 77 GLU A C 1
ATOM 638 O O . GLU A 1 77 ? 1.090 -15.956 -15.095 1.00 68.88 77 GLU A O 1
ATOM 643 N N . THR A 1 78 ? 1.031 -13.914 -14.168 1.00 66.50 78 THR A N 1
ATOM 644 C CA . THR A 1 78 ? 1.079 -13.221 -15.464 1.00 66.50 78 THR A CA 1
ATOM 645 C C . THR A 1 78 ? 2.415 -13.513 -16.155 1.00 66.50 78 THR A C 1
ATOM 647 O O . THR A 1 78 ? 3.452 -12.994 -15.749 1.00 66.50 78 THR A O 1
ATOM 650 N N . ARG A 1 79 ? 2.396 -14.366 -17.185 1.00 64.75 79 ARG A N 1
ATOM 651 C CA . ARG A 1 79 ? 3.560 -14.706 -18.018 1.00 64.75 79 ARG A CA 1
ATOM 652 C C . ARG A 1 79 ? 3.602 -13.769 -19.229 1.00 64.75 79 ARG A C 1
ATOM 654 O O . ARG A 1 79 ? 2.555 -13.377 -19.733 1.00 64.75 79 ARG A O 1
ATOM 661 N N . ASN A 1 80 ? 4.806 -13.433 -19.692 1.00 76.12 80 ASN A N 1
ATOM 662 C CA . ASN A 1 80 ? 5.078 -12.598 -20.878 1.00 76.12 80 ASN A CA 1
ATOM 663 C C . ASN A 1 80 ? 4.892 -11.077 -20.711 1.00 76.12 80 ASN A C 1
ATOM 665 O O . ASN A 1 80 ? 4.550 -10.392 -21.669 1.00 76.12 80 ASN A O 1
ATOM 669 N N . LEU A 1 81 ? 5.152 -10.525 -19.523 1.00 78.31 81 LEU A N 1
ATOM 670 C CA . LEU A 1 81 ? 5.309 -9.075 -19.366 1.00 78.31 81 LEU A CA 1
ATOM 671 C C . LEU A 1 81 ? 6.768 -8.650 -19.570 1.00 78.31 81 LEU A C 1
ATOM 673 O O . LEU A 1 81 ? 7.702 -9.342 -19.161 1.00 78.31 81 LEU A O 1
ATOM 677 N N . SER A 1 82 ? 6.970 -7.465 -20.137 1.00 77.25 82 SER A N 1
ATOM 678 C CA . SER A 1 82 ? 8.271 -6.798 -20.122 1.00 77.25 82 SER A CA 1
ATOM 679 C C . SER A 1 82 ? 8.697 -6.453 -18.680 1.00 77.25 82 SER A C 1
ATOM 681 O O . SER A 1 82 ? 7.851 -6.256 -17.798 1.00 77.25 82 SER A O 1
ATOM 683 N N . PRO A 1 83 ? 10.005 -6.291 -18.403 1.00 75.88 83 PRO A N 1
ATOM 684 C CA . PRO A 1 83 ? 10.487 -5.923 -17.068 1.00 75.88 83 PRO A CA 1
ATOM 685 C C . PRO A 1 83 ? 9.829 -4.659 -16.493 1.00 75.88 83 PRO A C 1
ATOM 687 O O . PRO A 1 83 ? 9.604 -4.563 -15.285 1.00 75.88 83 PRO A O 1
ATOM 690 N N . ILE A 1 84 ? 9.493 -3.687 -17.348 1.00 73.88 84 ILE A N 1
ATOM 691 C CA . ILE A 1 84 ? 8.820 -2.450 -16.937 1.00 73.88 84 ILE A CA 1
ATOM 692 C C . ILE A 1 84 ? 7.354 -2.685 -16.563 1.00 73.88 84 ILE A C 1
ATOM 694 O O . ILE A 1 84 ? 6.880 -2.118 -15.578 1.00 73.88 84 ILE A O 1
ATOM 698 N N . GLN A 1 85 ? 6.655 -3.561 -17.288 1.00 77.94 85 GLN A N 1
ATOM 699 C CA . GLN A 1 85 ? 5.287 -3.957 -16.962 1.00 77.94 85 GLN A CA 1
ATOM 700 C C . GLN A 1 85 ? 5.241 -4.691 -15.624 1.00 77.94 85 GLN A C 1
ATOM 702 O O . GLN A 1 85 ? 4.393 -4.357 -14.804 1.00 77.94 85 GLN A O 1
ATOM 707 N N . TYR A 1 86 ? 6.190 -5.584 -15.324 1.00 78.12 86 TYR A N 1
ATOM 708 C CA . TYR A 1 86 ? 6.264 -6.194 -13.991 1.00 78.12 86 TYR A CA 1
ATOM 709 C C . TYR A 1 86 ? 6.448 -5.155 -12.877 1.00 78.12 86 TYR A C 1
ATOM 711 O O . TYR A 1 86 ? 5.737 -5.206 -11.873 1.00 78.12 86 TYR A O 1
ATOM 719 N N . LYS A 1 87 ? 7.335 -4.165 -13.061 1.00 75.12 87 LYS A N 1
ATOM 720 C CA . LYS A 1 87 ? 7.519 -3.074 -12.084 1.00 75.12 87 LYS A CA 1
ATOM 721 C C . LYS A 1 87 ? 6.244 -2.246 -11.902 1.00 75.12 87 LYS A C 1
ATOM 723 O O . LYS A 1 87 ? 5.875 -1.934 -10.773 1.00 75.12 87 LYS A O 1
ATOM 728 N N . LEU A 1 88 ? 5.551 -1.918 -12.993 1.00 75.88 88 LEU A N 1
ATOM 729 C CA . LEU A 1 88 ? 4.293 -1.168 -12.969 1.00 75.88 88 LEU A CA 1
ATOM 730 C C . LEU A 1 88 ? 3.152 -1.957 -12.326 1.00 75.88 88 LEU A C 1
ATOM 732 O O . LEU A 1 88 ? 2.406 -1.397 -11.526 1.00 75.88 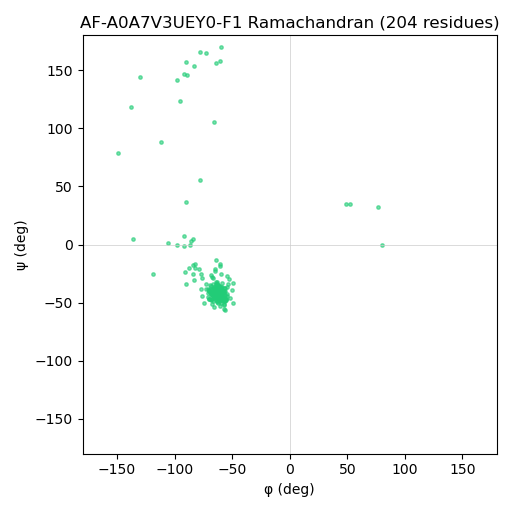88 LEU A O 1
ATOM 736 N N . VAL A 1 89 ? 3.021 -3.247 -12.640 1.00 77.88 89 VAL A N 1
ATOM 737 C CA . VAL A 1 89 ? 2.040 -4.141 -12.016 1.00 77.88 89 VAL A CA 1
ATOM 738 C C . VAL A 1 89 ? 2.336 -4.272 -10.524 1.00 77.88 89 VAL A C 1
ATOM 740 O O . VAL A 1 89 ? 1.414 -4.153 -9.720 1.00 77.88 89 VAL A O 1
ATOM 743 N N . GLY A 1 90 ? 3.605 -4.429 -10.142 1.00 75.25 90 GLY A N 1
ATOM 744 C CA . GLY A 1 90 ? 4.023 -4.496 -8.744 1.00 75.25 90 GLY A CA 1
ATOM 745 C C . GLY A 1 90 ? 3.765 -3.208 -7.980 1.00 75.25 90 GLY A C 1
ATOM 746 O O . GLY A 1 90 ? 3.197 -3.255 -6.892 1.00 75.25 90 GLY A O 1
ATOM 747 N N . ALA A 1 91 ? 4.081 -2.053 -8.567 1.00 73.00 91 ALA A N 1
ATOM 748 C CA . ALA A 1 91 ? 3.745 -0.753 -7.996 1.00 73.00 91 ALA A CA 1
ATOM 749 C C . ALA A 1 91 ? 2.231 -0.605 -7.859 1.00 73.00 91 ALA A C 1
ATOM 751 O O . ALA A 1 91 ? 1.736 -0.301 -6.779 1.00 73.00 91 ALA A O 1
ATOM 752 N N . ASN A 1 92 ? 1.475 -0.908 -8.913 1.00 73.75 92 ASN A N 1
ATOM 753 C CA . ASN A 1 92 ? 0.022 -0.901 -8.871 1.00 73.75 92 ASN A CA 1
ATOM 754 C C . ASN A 1 92 ? -0.513 -1.819 -7.770 1.00 73.75 92 ASN A C 1
ATOM 756 O O . ASN A 1 92 ? -1.443 -1.415 -7.097 1.00 73.75 92 ASN A O 1
ATOM 760 N N . GLN A 1 93 ? 0.059 -2.996 -7.535 1.00 72.00 93 GLN A N 1
ATOM 761 C CA . GLN A 1 93 ? -0.416 -3.911 -6.500 1.00 72.00 93 GLN A CA 1
ATOM 762 C C . GLN A 1 93 ? 0.004 -3.490 -5.085 1.00 72.00 93 GLN A C 1
ATOM 764 O O . GLN A 1 93 ? -0.796 -3.573 -4.162 1.00 72.00 93 GLN A O 1
ATOM 769 N N . HIS A 1 94 ? 1.215 -2.976 -4.892 1.00 69.50 94 HIS A N 1
ATOM 770 C CA . HIS A 1 94 ? 1.655 -2.488 -3.584 1.00 69.50 94 HIS A CA 1
ATOM 771 C C . HIS A 1 94 ? 0.909 -1.203 -3.176 1.00 69.50 94 HIS A C 1
ATOM 773 O O . HIS A 1 94 ? 0.562 -1.008 -2.014 1.00 69.50 94 HIS A O 1
ATOM 779 N N . ILE A 1 95 ? 0.599 -0.347 -4.156 1.00 64.19 95 ILE A N 1
ATOM 780 C CA . ILE A 1 95 ? -0.202 0.867 -3.977 1.00 64.19 95 ILE A CA 1
ATOM 781 C C . ILE A 1 95 ? -1.688 0.521 -3.842 1.00 64.19 95 ILE A C 1
ATOM 783 O O . ILE A 1 95 ? -2.367 1.102 -2.993 1.00 64.19 95 ILE A O 1
ATOM 787 N N . ASN A 1 96 ? -2.191 -0.391 -4.691 1.00 64.12 96 ASN A N 1
ATOM 788 C CA . ASN A 1 96 ? -3.620 -0.649 -4.874 1.00 64.12 96 ASN A CA 1
ATOM 789 C C . ASN A 1 96 ? -4.164 -1.937 -4.253 1.00 64.12 96 ASN A C 1
ATOM 791 O O . ASN A 1 96 ? -5.360 -2.217 -4.396 1.00 64.12 96 ASN A O 1
ATOM 795 N N . GLY A 1 97 ? -3.310 -2.695 -3.575 1.00 68.62 97 GLY A N 1
ATOM 796 C CA . GLY A 1 97 ? -3.658 -3.943 -2.918 1.00 68.62 97 GLY A CA 1
ATOM 797 C C . GLY A 1 97 ? -4.733 -3.757 -1.854 1.00 68.62 97 GLY A C 1
ATOM 798 O O . GLY A 1 97 ? -5.101 -2.639 -1.479 1.00 68.62 97 GLY A O 1
ATOM 799 N N . ASP A 1 98 ? -5.241 -4.878 -1.360 1.00 75.75 98 ASP A N 1
ATOM 800 C CA . ASP A 1 98 ? -6.303 -4.909 -0.357 1.00 75.75 98 ASP A CA 1
ATOM 801 C C . ASP A 1 98 ? -5.760 -4.605 1.047 1.00 75.75 98 ASP A C 1
ATOM 803 O O . ASP A 1 98 ? -5.947 -5.389 1.976 1.00 75.75 98 ASP A O 1
ATOM 807 N N . SER A 1 99 ? -5.077 -3.470 1.236 1.00 84.56 99 SER A N 1
ATOM 808 C CA . SER A 1 99 ? -4.605 -3.079 2.569 1.00 84.56 99 SER A CA 1
ATOM 809 C C . SER A 1 99 ? -5.762 -2.922 3.555 1.00 84.56 99 SER A C 1
ATOM 811 O O . SER A 1 99 ? -5.572 -3.159 4.743 1.00 84.56 99 SER A O 1
ATOM 813 N N . TRP A 1 100 ? -6.979 -2.638 3.071 1.00 89.69 100 TRP A N 1
ATOM 814 C CA . TRP A 1 100 ? -8.187 -2.689 3.891 1.00 89.69 100 TRP A CA 1
ATOM 815 C C . TRP A 1 100 ? -8.377 -4.043 4.594 1.00 89.69 100 TRP A C 1
ATOM 817 O O . TRP A 1 100 ? -8.784 -4.027 5.746 1.00 89.69 100 TRP A O 1
ATOM 827 N N . LYS A 1 101 ? -8.029 -5.186 3.974 1.00 88.75 101 LYS A N 1
ATOM 828 C CA . LYS A 1 101 ? -8.156 -6.520 4.597 1.00 88.75 101 LYS A CA 1
ATOM 829 C C . LYS A 1 101 ? -7.235 -6.682 5.799 1.00 88.75 101 LYS A C 1
ATOM 831 O O . LYS A 1 101 ? -7.644 -7.248 6.804 1.00 88.75 101 LYS A O 1
ATOM 836 N N . VAL A 1 102 ? -6.009 -6.161 5.708 1.00 88.06 102 VAL A N 1
ATOM 837 C CA . VAL A 1 102 ? -5.068 -6.149 6.840 1.00 88.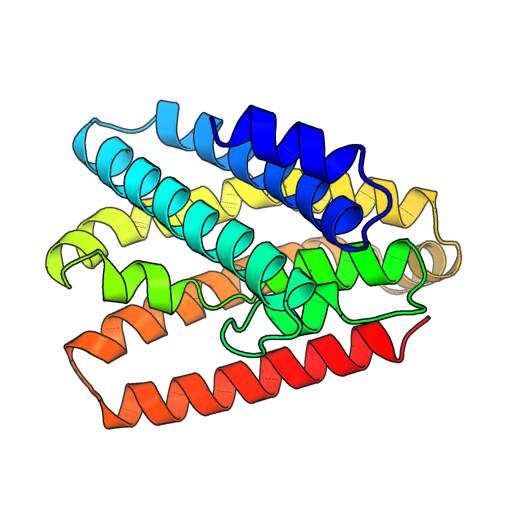06 102 VAL A CA 1
ATOM 838 C C . VAL A 1 102 ? -5.602 -5.258 7.957 1.00 88.06 102 VAL A C 1
ATOM 840 O O . VAL A 1 102 ? -5.613 -5.661 9.115 1.00 88.06 102 VAL A O 1
ATOM 843 N N . LEU A 1 103 ? -6.094 -4.070 7.601 1.00 91.00 103 LEU A N 1
ATOM 844 C CA . LEU A 1 103 ? -6.642 -3.122 8.567 1.00 91.00 103 LEU A CA 1
ATOM 845 C C . LEU A 1 103 ? -7.893 -3.667 9.269 1.00 91.00 103 LEU A C 1
ATOM 847 O O . LEU A 1 103 ? -8.072 -3.406 10.444 1.00 91.00 103 LEU A O 1
ATOM 851 N N . THR A 1 104 ? -8.749 -4.430 8.590 1.00 92.19 104 THR A N 1
ATOM 852 C CA . THR A 1 104 ? -9.986 -4.957 9.193 1.00 92.19 104 THR A CA 1
ATOM 853 C C . THR A 1 104 ? -9.825 -6.327 9.840 1.00 92.19 104 THR A C 1
ATOM 855 O O . THR A 1 104 ? -10.632 -6.689 10.686 1.00 92.19 104 THR A O 1
ATOM 858 N N . GLY A 1 105 ? -8.830 -7.114 9.422 1.00 89.69 105 GLY A N 1
ATOM 859 C CA . GLY A 1 105 ? -8.596 -8.463 9.943 1.00 89.69 105 GLY A CA 1
ATOM 860 C C . GLY A 1 105 ? -7.810 -8.503 11.254 1.00 89.69 105 GLY A C 1
ATOM 861 O O . GLY A 1 105 ? -7.866 -9.510 11.950 1.00 89.69 105 GLY A O 1
ATOM 862 N N . TYR A 1 106 ? -7.080 -7.432 11.586 1.00 89.69 106 TYR A N 1
ATOM 863 C CA . TYR A 1 106 ? -6.141 -7.416 12.720 1.00 89.69 106 TYR A CA 1
ATOM 864 C C . TYR A 1 106 ? -6.208 -6.158 13.589 1.00 89.69 106 TYR A C 1
ATOM 866 O O . TYR A 1 106 ? -5.368 -5.989 14.471 1.00 89.69 106 TYR A O 1
ATOM 874 N N . PHE A 1 107 ? -7.145 -5.251 13.323 1.00 92.50 107 PHE A N 1
ATOM 875 C CA . PHE A 1 107 ? -7.357 -4.062 14.143 1.00 92.50 107 PHE A CA 1
ATOM 876 C C . PHE A 1 107 ? -8.836 -3.954 14.475 1.00 92.50 107 PHE A C 1
ATOM 878 O O . PHE A 1 107 ? -9.697 -4.258 13.651 1.00 92.50 107 PHE A O 1
ATOM 885 N N . THR A 1 108 ? -9.122 -3.483 15.678 1.00 94.38 108 THR A N 1
ATOM 886 C CA . THR A 1 108 ? -10.428 -2.942 16.041 1.00 94.38 108 THR A CA 1
ATOM 887 C C . THR A 1 108 ? -10.635 -1.577 15.381 1.00 94.38 108 THR A C 1
ATOM 889 O O . THR A 1 108 ? -9.688 -0.931 14.921 1.00 94.38 108 THR A O 1
ATOM 892 N N . GLU A 1 109 ? -11.879 -1.090 15.355 1.00 95.19 109 GLU A N 1
ATOM 893 C CA . GLU A 1 109 ? -12.154 0.260 14.852 1.00 95.19 109 GLU A CA 1
ATOM 894 C C . GLU A 1 109 ? -11.396 1.336 15.649 1.00 95.19 109 GLU A C 1
ATOM 896 O O . GLU A 1 109 ? -10.925 2.311 15.065 1.00 95.19 109 GLU A O 1
ATOM 901 N N . MET A 1 110 ? -11.251 1.150 16.964 1.00 94.00 110 MET A N 1
ATOM 902 C CA . MET A 1 110 ? -10.551 2.082 17.849 1.00 94.00 110 MET A CA 1
ATOM 903 C C . MET A 1 110 ? -9.050 2.127 17.545 1.00 94.00 110 MET A C 1
ATOM 905 O O . MET A 1 110 ? -8.536 3.194 17.222 1.00 94.00 110 MET A O 1
ATOM 909 N N . GLU A 1 111 ? -8.376 0.974 17.489 1.00 94.06 111 GLU A N 1
ATOM 910 C CA . GLU A 1 111 ? -6.960 0.919 17.089 1.00 94.06 111 GLU A CA 1
ATOM 911 C C . GLU A 1 111 ? -6.747 1.488 15.672 1.00 94.06 111 GLU A C 1
ATOM 913 O O . GLU A 1 111 ? -5.727 2.117 15.379 1.00 94.06 111 GLU A O 1
ATOM 918 N N . LEU A 1 112 ? -7.726 1.312 14.771 1.00 93.31 112 LEU A N 1
ATOM 919 C CA . LEU A 1 112 ? -7.671 1.884 13.427 1.00 93.31 112 LEU A CA 1
ATOM 920 C C . LEU A 1 112 ? -7.736 3.423 13.441 1.00 93.31 112 LEU A C 1
ATOM 922 O O . LEU A 1 112 ? -7.118 4.068 12.588 1.00 93.31 112 LEU A O 1
ATOM 926 N N . ARG A 1 113 ? -8.477 4.026 14.380 1.00 93.88 113 ARG A N 1
ATOM 927 C CA . ARG A 1 113 ? -8.513 5.488 14.570 1.00 93.88 113 ARG A CA 1
ATOM 928 C C . ARG A 1 113 ? -7.163 6.005 15.044 1.00 93.88 113 ARG A C 1
ATOM 930 O O . ARG A 1 113 ? -6.690 6.990 14.476 1.00 93.88 113 ARG A O 1
ATOM 937 N N . ASP A 1 114 ? -6.525 5.295 15.966 1.00 92.81 114 ASP A N 1
ATOM 938 C CA . ASP A 1 114 ? -5.225 5.674 16.522 1.00 92.81 114 ASP A CA 1
ATOM 939 C C . ASP A 1 114 ? -4.107 5.575 15.479 1.00 92.81 114 ASP A C 1
ATOM 941 O O . ASP A 1 114 ? -3.284 6.479 15.347 1.00 92.81 114 ASP A O 1
ATOM 945 N N . VAL A 1 115 ? -4.096 4.515 14.663 1.00 90.88 115 VAL A N 1
ATOM 946 C CA . VAL A 1 115 ? -3.057 4.317 13.637 1.00 90.88 115 VAL A CA 1
ATOM 947 C C . VAL A 1 115 ? -3.280 5.167 12.378 1.00 90.88 115 VAL A C 1
ATOM 949 O O . VAL A 1 115 ? -2.342 5.417 11.618 1.00 90.88 115 VAL A O 1
ATOM 952 N N . ALA A 1 116 ? -4.507 5.630 12.114 1.00 92.19 116 ALA A N 1
ATOM 953 C CA . ALA A 1 116 ? -4.869 6.310 10.868 1.00 92.19 116 ALA A CA 1
ATOM 954 C C . ALA A 1 116 ? -3.986 7.526 10.507 1.00 92.19 116 ALA A C 1
ATOM 956 O O . ALA A 1 116 ? -3.610 7.634 9.330 1.00 92.19 116 ALA A O 1
ATOM 957 N N . PRO A 1 117 ? -3.640 8.446 11.431 1.00 92.69 117 PRO A N 1
ATOM 958 C CA . PRO A 1 117 ? -2.747 9.566 11.133 1.00 92.69 117 PRO A CA 1
ATOM 959 C C . PRO A 1 117 ? -1.356 9.095 10.690 1.00 92.69 117 PRO A C 1
ATOM 961 O O . PRO A 1 117 ? -0.856 9.534 9.652 1.00 92.69 117 PRO A O 1
ATOM 964 N N . TYR A 1 118 ? -0.784 8.126 11.405 1.00 91.62 118 TYR A N 1
ATOM 965 C CA . TYR A 1 118 ? 0.543 7.569 11.133 1.00 91.62 118 TYR A CA 1
ATOM 966 C C . TYR A 1 118 ? 0.566 6.753 9.839 1.00 91.62 118 TYR A C 1
ATOM 968 O O . TYR A 1 118 ? 1.483 6.879 9.031 1.00 91.62 118 TYR A O 1
ATOM 976 N N . TYR A 1 119 ? -0.494 5.996 9.548 1.00 88.81 119 TYR A N 1
ATOM 977 C CA . TYR A 1 119 ? -0.643 5.275 8.281 1.00 88.81 119 TYR A CA 1
ATOM 978 C C . TYR A 1 119 ? -0.691 6.223 7.069 1.00 88.81 119 TYR A C 1
ATOM 980 O O . TYR A 1 119 ? -0.150 5.916 5.994 1.00 88.81 119 TYR A O 1
ATOM 988 N N . ARG A 1 120 ? -1.334 7.390 7.224 1.00 89.12 120 ARG A N 1
ATOM 989 C CA . ARG A 1 120 ? -1.351 8.447 6.199 1.00 89.12 120 ARG A CA 1
ATOM 990 C C . ARG A 1 120 ? 0.019 9.087 6.045 1.00 89.12 120 ARG A C 1
ATOM 992 O O . ARG A 1 120 ? 0.428 9.311 4.913 1.00 89.12 120 ARG A O 1
ATOM 999 N N . HIS A 1 121 ? 0.734 9.345 7.131 1.00 87.31 121 HIS A N 1
ATOM 1000 C CA . HIS A 1 121 ? 2.063 9.942 7.054 1.00 87.31 121 HIS A CA 1
ATOM 1001 C C . HIS A 1 121 ? 3.102 8.965 6.480 1.00 87.31 121 HIS A C 1
ATOM 1003 O O . HIS A 1 121 ? 3.839 9.332 5.573 1.00 87.31 121 HIS A O 1
ATOM 1009 N N . CYS A 1 122 ? 3.050 7.682 6.846 1.00 85.50 122 CYS A N 1
ATOM 1010 C CA . CYS A 1 122 ? 3.827 6.611 6.211 1.00 85.50 122 CYS A CA 1
ATOM 1011 C C . CYS A 1 122 ? 3.638 6.583 4.675 1.00 85.50 122 CYS A C 1
ATOM 1013 O O . CYS A 1 122 ? 4.552 6.262 3.922 1.00 85.50 122 CYS A O 1
ATOM 1015 N N . THR A 1 123 ? 2.468 7.001 4.171 1.00 84.31 123 THR A N 1
ATOM 1016 C CA . THR A 1 123 ? 2.226 7.136 2.720 1.00 84.31 123 THR A CA 1
ATOM 1017 C C . THR A 1 123 ? 3.122 8.187 2.057 1.00 84.31 123 THR A C 1
ATOM 1019 O O . THR A 1 123 ? 3.467 8.037 0.888 1.00 84.31 123 THR A O 1
ATOM 1022 N N . ILE A 1 124 ? 3.475 9.249 2.781 1.00 84.50 124 ILE A N 1
ATOM 1023 C CA . ILE A 1 124 ? 4.357 10.316 2.299 1.00 84.50 124 ILE A CA 1
ATOM 1024 C C . ILE A 1 124 ? 5.784 9.782 2.172 1.00 84.50 124 ILE A C 1
ATOM 1026 O O . ILE A 1 124 ? 6.444 10.035 1.169 1.00 84.50 124 ILE A O 1
ATOM 1030 N N . GLU A 1 125 ? 6.229 8.963 3.121 1.00 83.69 125 GLU A N 1
ATOM 1031 C CA . GLU A 1 125 ? 7.562 8.350 3.092 1.00 83.69 125 GLU A CA 1
ATOM 1032 C C . GLU A 1 125 ? 7.738 7.394 1.906 1.00 83.69 125 GLU A C 1
ATOM 1034 O O . GLU A 1 125 ? 8.781 7.375 1.247 1.00 83.69 125 GLU A O 1
ATOM 1039 N N . LEU A 1 126 ? 6.662 6.710 1.509 1.00 84.12 126 LEU A N 1
ATOM 1040 C CA . LEU A 1 126 ? 6.632 5.906 0.286 1.00 84.12 126 LEU A CA 1
ATOM 1041 C C . LEU A 1 126 ? 6.805 6.728 -1.006 1.00 84.12 126 LEU A C 1
ATOM 1043 O O . LEU A 1 126 ? 7.091 6.147 -2.057 1.00 84.12 126 LEU A O 1
ATOM 1047 N N . TYR A 1 127 ? 6.697 8.064 -0.974 1.00 87.12 127 TYR A N 1
ATOM 1048 C CA . TYR A 1 127 ? 7.022 8.893 -2.140 1.00 87.12 127 TYR A CA 1
ATOM 1049 C C . TYR A 1 127 ? 8.492 8.779 -2.527 1.00 87.12 127 TYR A C 1
ATOM 1051 O O . TYR A 1 127 ? 8.790 8.790 -3.715 1.00 87.12 127 TYR A O 1
ATOM 1059 N N . LYS A 1 128 ? 9.404 8.613 -1.562 1.00 83.25 128 LYS A N 1
ATOM 1060 C CA . LYS A 1 128 ? 10.841 8.446 -1.841 1.00 83.25 128 LYS A CA 1
ATOM 1061 C C . LYS A 1 128 ? 11.100 7.163 -2.639 1.00 83.25 128 LYS A C 1
ATOM 1063 O O . LYS A 1 128 ? 11.884 7.156 -3.586 1.00 83.25 128 LYS A O 1
ATOM 1068 N N . VAL A 1 129 ? 10.373 6.095 -2.312 1.00 81.31 129 VAL A N 1
ATOM 1069 C CA . VAL A 1 129 ? 10.435 4.815 -3.034 1.00 81.31 129 VAL A CA 1
ATOM 1070 C C . VAL A 1 129 ? 9.852 4.961 -4.437 1.00 81.31 129 VAL A C 1
ATOM 1072 O O . VAL A 1 129 ? 10.489 4.563 -5.411 1.00 81.31 129 VAL A O 1
ATOM 1075 N N . LEU A 1 130 ? 8.679 5.591 -4.561 1.00 81.06 130 LEU A N 1
ATOM 1076 C CA . LEU A 1 130 ? 8.068 5.875 -5.863 1.00 81.06 130 LEU A CA 1
ATOM 1077 C C . LEU A 1 130 ? 8.959 6.728 -6.761 1.00 81.06 130 LEU A C 1
ATOM 1079 O O . LEU A 1 130 ? 9.051 6.466 -7.955 1.00 81.06 130 LEU A O 1
ATOM 1083 N N . ASP A 1 131 ? 9.619 7.727 -6.193 1.00 85.06 131 ASP A N 1
ATOM 1084 C CA . ASP A 1 131 ? 10.550 8.590 -6.899 1.00 85.06 131 ASP A CA 1
ATOM 1085 C C . ASP A 1 131 ? 11.760 7.821 -7.432 1.00 85.06 131 ASP A C 1
ATOM 1087 O O . ASP A 1 131 ? 12.137 8.002 -8.588 1.00 85.06 131 ASP A O 1
ATOM 1091 N N . SER A 1 132 ? 12.351 6.948 -6.613 1.00 82.44 132 SER A N 1
ATOM 1092 C CA . SER A 1 132 ? 13.479 6.108 -7.028 1.00 82.44 132 SER A CA 1
ATOM 1093 C C . SER A 1 132 ? 13.076 5.163 -8.162 1.00 82.44 132 SER A C 1
ATOM 1095 O O . SER A 1 132 ? 13.753 5.083 -9.189 1.00 82.44 132 SER A O 1
ATOM 1097 N N . LEU A 1 133 ? 11.912 4.515 -8.040 1.00 77.31 133 LEU A N 1
ATOM 1098 C CA . LEU A 1 133 ? 11.355 3.692 -9.116 1.00 77.31 133 LEU A CA 1
ATOM 1099 C C . LEU A 1 133 ? 11.118 4.514 -10.373 1.00 77.31 133 LEU A C 1
ATOM 1101 O O . LEU A 1 133 ? 11.467 4.068 -11.460 1.00 77.31 133 LEU A O 1
ATOM 1105 N N . TYR A 1 134 ? 10.560 5.715 -10.231 1.00 81.06 134 TYR A N 1
ATOM 1106 C CA . TYR A 1 134 ? 10.304 6.612 -11.345 1.00 81.06 134 TYR A CA 1
ATOM 1107 C C . TYR A 1 134 ? 11.590 6.902 -12.127 1.00 81.06 134 TYR A C 1
ATOM 1109 O O . TYR A 1 134 ? 11.623 6.733 -13.345 1.00 81.06 134 TYR A O 1
ATOM 1117 N N . VAL A 1 135 ? 12.675 7.251 -11.429 1.00 83.06 135 VAL A N 1
ATOM 1118 C CA . VAL A 1 135 ? 13.992 7.489 -12.040 1.00 83.06 135 VAL A CA 1
ATOM 1119 C C . VAL A 1 135 ? 14.512 6.237 -12.754 1.00 83.06 135 VAL A C 1
ATOM 1121 O O . VAL A 1 135 ? 14.913 6.315 -13.916 1.00 83.06 135 VAL A O 1
ATOM 1124 N N . GLN A 1 136 ? 14.435 5.064 -12.120 1.00 77.19 136 GLN A N 1
ATOM 1125 C CA . GLN A 1 136 ? 14.852 3.804 -12.747 1.00 77.19 136 GLN A CA 1
ATOM 1126 C C . GLN A 1 136 ? 14.021 3.460 -13.991 1.00 77.19 136 GLN A C 1
ATOM 1128 O O . GLN A 1 136 ? 14.550 2.971 -14.988 1.00 77.19 136 GLN A O 1
ATOM 1133 N N . MET A 1 137 ? 12.709 3.683 -13.949 1.00 75.44 137 MET A N 1
ATOM 1134 C CA . MET A 1 137 ? 11.808 3.425 -15.072 1.00 75.44 137 MET A CA 1
ATOM 1135 C C . MET A 1 137 ? 12.110 4.355 -16.250 1.00 75.44 137 MET A C 1
ATOM 1137 O O . MET A 1 137 ? 12.152 3.914 -17.398 1.00 75.44 137 MET A O 1
ATOM 1141 N N . MET A 1 138 ? 12.380 5.625 -15.953 1.00 79.56 138 MET A N 1
ATOM 1142 C CA . MET A 1 138 ? 12.775 6.637 -16.927 1.00 79.56 138 MET A CA 1
ATOM 1143 C C . MET A 1 138 ? 14.116 6.313 -17.583 1.00 79.56 138 MET A C 1
ATOM 1145 O O . MET A 1 138 ? 14.248 6.455 -18.796 1.00 79.56 138 MET A O 1
ATOM 1149 N N . ALA A 1 139 ? 15.102 5.826 -16.825 1.00 80.00 139 ALA A N 1
ATOM 1150 C CA . ALA A 1 139 ? 16.388 5.413 -17.384 1.00 80.00 139 ALA A CA 1
ATOM 1151 C C . ALA A 1 139 ? 16.217 4.329 -18.466 1.00 80.00 139 ALA A C 1
ATOM 1153 O O . ALA A 1 139 ? 16.812 4.438 -19.540 1.00 80.00 139 ALA A O 1
ATOM 1154 N N . ASN A 1 140 ? 15.315 3.373 -18.226 1.00 73.19 140 ASN A N 1
ATOM 1155 C CA . ASN A 1 140 ? 15.188 2.133 -18.992 1.00 73.19 140 ASN A CA 1
ATOM 1156 C C . ASN A 1 140 ? 14.103 2.132 -20.087 1.00 73.19 140 ASN A C 1
ATOM 1158 O O . ASN A 1 140 ? 13.941 1.124 -20.767 1.00 73.19 140 ASN A O 1
ATOM 1162 N N . SER A 1 141 ? 13.345 3.218 -20.281 1.00 75.06 141 SER A N 1
ATOM 1163 C CA . SER A 1 141 ? 12.277 3.261 -21.293 1.00 75.06 141 SER A CA 1
ATOM 1164 C C . SER A 1 141 ? 12.243 4.578 -22.065 1.00 75.06 141 SER A C 1
ATOM 1166 O O . SER A 1 141 ? 11.987 5.647 -21.506 1.00 75.06 141 SER A O 1
ATOM 1168 N N . ARG A 1 142 ? 12.453 4.496 -23.388 1.00 76.19 142 ARG A N 1
ATOM 1169 C CA . ARG A 1 142 ? 12.321 5.644 -24.304 1.00 76.19 142 ARG A CA 1
ATOM 1170 C C . ARG A 1 142 ? 10.883 6.168 -24.347 1.00 76.19 142 ARG A C 1
ATOM 1172 O O . ARG A 1 142 ? 10.684 7.375 -24.296 1.00 76.19 142 ARG A O 1
ATOM 1179 N N . ASN A 1 143 ? 9.892 5.278 -24.333 1.00 72.31 143 ASN A N 1
ATOM 1180 C CA . ASN A 1 143 ? 8.479 5.664 -24.358 1.00 72.31 143 ASN A CA 1
ATOM 1181 C C . ASN A 1 143 ? 8.093 6.456 -23.102 1.00 72.31 143 ASN A C 1
ATOM 1183 O O . ASN A 1 143 ? 7.465 7.509 -23.207 1.00 72.31 143 ASN A O 1
ATOM 1187 N N . LEU A 1 144 ? 8.533 6.011 -21.918 1.00 73.19 144 LEU A N 1
ATOM 1188 C CA . LEU A 1 144 ? 8.300 6.750 -20.672 1.00 73.19 144 LEU A CA 1
ATOM 1189 C C . LEU A 1 144 ? 9.022 8.100 -20.657 1.00 73.19 144 LEU A C 1
ATOM 1191 O O . LEU A 1 144 ? 8.446 9.082 -20.192 1.00 73.19 144 LEU A O 1
ATOM 1195 N N . LYS A 1 145 ? 10.235 8.179 -21.222 1.00 77.38 145 LYS A N 1
ATOM 1196 C CA . LYS A 1 145 ? 10.948 9.451 -21.419 1.00 77.38 145 LYS A CA 1
ATOM 1197 C C . LYS A 1 145 ? 10.141 10.436 -22.264 1.00 77.38 145 LYS A C 1
ATOM 1199 O O . LYS A 1 145 ? 10.010 11.595 -21.873 1.00 77.38 145 LYS A O 1
ATOM 1204 N N . THR A 1 146 ? 9.565 9.977 -23.372 1.00 73.75 146 THR A N 1
ATOM 1205 C CA . THR A 1 146 ? 8.707 10.798 -24.237 1.00 73.75 146 THR A CA 1
ATOM 1206 C C . THR A 1 146 ? 7.453 11.260 -23.499 1.00 73.75 146 THR A C 1
ATOM 1208 O O . THR A 1 146 ? 7.171 12.453 -23.466 1.00 73.75 146 THR A O 1
ATOM 1211 N N . LEU A 1 147 ? 6.746 10.354 -22.819 1.00 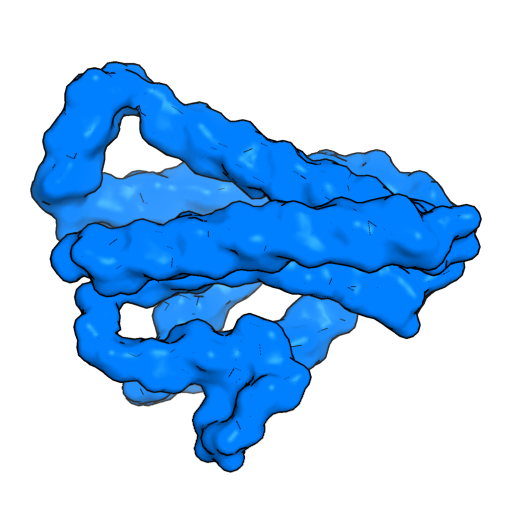70.62 147 LEU A N 1
ATOM 1212 C CA . LEU A 1 147 ? 5.552 10.688 -22.032 1.00 70.62 147 LEU A CA 1
ATOM 1213 C C . LEU A 1 147 ? 5.843 11.679 -20.907 1.00 70.62 147 LEU A C 1
ATOM 1215 O O . LEU A 1 147 ? 5.073 12.606 -20.687 1.00 70.62 147 LEU A O 1
ATOM 1219 N N . HIS A 1 148 ? 6.962 11.513 -20.207 1.00 74.81 148 HIS A N 1
ATOM 1220 C CA . HIS A 1 148 ? 7.391 12.439 -19.167 1.00 74.81 148 HIS A CA 1
ATOM 1221 C C . HIS A 1 148 ? 7.610 13.846 -19.720 1.00 74.81 148 HIS A C 1
ATOM 1223 O O . HIS A 1 148 ? 7.090 14.796 -19.135 1.00 74.81 148 HIS A O 1
ATOM 1229 N N . ARG A 1 149 ? 8.318 13.967 -20.853 1.00 73.00 149 ARG A N 1
ATOM 1230 C CA . ARG A 1 149 ? 8.550 15.246 -21.541 1.00 73.00 149 ARG A CA 1
ATOM 1231 C C . ARG A 1 149 ? 7.235 15.884 -21.990 1.00 73.00 149 ARG A C 1
ATOM 1233 O O . ARG A 1 149 ? 7.007 17.044 -21.682 1.00 73.00 149 ARG A O 1
ATOM 1240 N N . LEU A 1 150 ? 6.347 15.110 -22.619 1.00 69.69 150 LEU A N 1
ATOM 1241 C CA . LEU A 1 150 ? 5.020 15.573 -23.049 1.00 69.69 150 LEU A CA 1
ATOM 1242 C C . LEU A 1 150 ? 4.121 15.974 -21.870 1.00 69.69 150 LEU A C 1
ATOM 1244 O O . LEU A 1 150 ? 3.306 16.880 -21.989 1.00 69.69 150 LEU A O 1
ATOM 1248 N N . SER A 1 151 ? 4.278 15.318 -20.719 1.00 69.25 151 SER A N 1
ATOM 1249 C CA . SER A 1 151 ? 3.571 15.663 -19.481 1.00 69.25 151 SER A CA 1
ATOM 1250 C C . SER A 1 151 ? 4.242 16.782 -18.679 1.00 69.25 151 SER A C 1
ATOM 1252 O O . SER A 1 151 ? 3.817 17.033 -17.554 1.00 69.25 151 SER A O 1
ATOM 1254 N N . PHE A 1 152 ? 5.319 17.395 -19.189 1.00 69.94 152 PHE A N 1
ATOM 1255 C CA . PHE A 1 152 ? 6.127 18.396 -18.477 1.00 69.94 152 PHE A CA 1
ATOM 1256 C C . PHE A 1 152 ? 6.534 17.962 -17.058 1.00 69.94 152 PHE A C 1
ATOM 1258 O O . PHE A 1 152 ? 6.567 18.748 -16.117 1.00 69.94 152 PHE A O 1
ATOM 1265 N N . GLY A 1 153 ? 6.797 16.669 -16.868 1.00 67.44 153 GLY A N 1
ATOM 1266 C CA . GLY A 1 153 ? 7.174 16.119 -15.569 1.00 67.44 153 GLY A CA 1
ATOM 1267 C C . GLY A 1 153 ? 6.047 15.854 -14.571 1.00 67.44 153 GLY A C 1
ATOM 1268 O O . GLY A 1 153 ? 6.310 15.295 -13.501 1.00 67.44 153 GLY A O 1
ATOM 1269 N N . LEU A 1 154 ? 4.791 16.143 -14.923 1.00 75.62 154 LEU A N 1
ATOM 1270 C CA . LEU A 1 154 ? 3.632 15.946 -14.045 1.00 75.62 154 LEU A CA 1
ATOM 1271 C C . LEU A 1 154 ? 3.369 14.473 -13.706 1.00 75.62 154 LEU A C 1
ATOM 1273 O O . LEU A 1 154 ? 2.763 14.177 -12.676 1.00 75.62 154 LEU A O 1
ATOM 1277 N N . SER A 1 155 ? 3.865 13.535 -14.516 1.00 75.88 155 SER A N 1
ATOM 1278 C CA . SER A 1 155 ? 3.770 12.087 -14.279 1.00 75.88 155 SER A CA 1
ATOM 1279 C C . SER A 1 155 ? 4.226 11.665 -12.873 1.00 75.88 155 SER A C 1
ATOM 1281 O O . SER A 1 155 ? 3.576 10.834 -12.236 1.00 75.88 155 SER A O 1
ATOM 1283 N N . LYS A 1 156 ? 5.291 12.279 -12.344 1.00 80.56 156 LYS A N 1
ATOM 1284 C CA . LYS A 1 156 ? 5.810 11.998 -10.997 1.00 80.56 156 LYS A CA 1
ATOM 1285 C C . LYS A 1 156 ? 4.834 12.453 -9.906 1.00 80.56 156 LYS A C 1
ATOM 1287 O O . LYS A 1 156 ? 4.524 11.698 -8.983 1.00 80.56 156 LYS A O 1
ATOM 1292 N N . ALA A 1 157 ? 4.312 13.673 -10.029 1.00 81.12 157 ALA A N 1
ATOM 1293 C CA . ALA A 1 157 ? 3.319 14.216 -9.103 1.00 81.12 157 ALA A CA 1
ATOM 1294 C C . ALA A 1 157 ? 2.016 13.398 -9.134 1.00 81.12 157 ALA A C 1
ATOM 1296 O O . ALA A 1 157 ? 1.456 13.081 -8.083 1.00 81.12 157 ALA A O 1
ATOM 1297 N N . LEU A 1 158 ? 1.588 12.974 -10.327 1.00 80.06 158 LEU A N 1
ATOM 1298 C CA . LEU A 1 158 ? 0.431 12.102 -10.517 1.00 80.06 158 LEU A CA 1
ATOM 1299 C C . LEU A 1 158 ? 0.605 10.749 -9.816 1.00 80.06 158 LEU A C 1
ATOM 1301 O O . LEU A 1 158 ? -0.329 10.293 -9.160 1.00 80.06 158 LEU A O 1
ATOM 1305 N N . MET A 1 159 ? 1.783 10.120 -9.885 1.00 77.88 159 MET A N 1
ATOM 1306 C CA . MET A 1 159 ? 2.040 8.854 -9.182 1.00 77.88 159 MET A CA 1
ATOM 1307 C C . MET A 1 159 ? 1.917 8.992 -7.660 1.00 77.88 159 MET A C 1
ATOM 1309 O O . MET 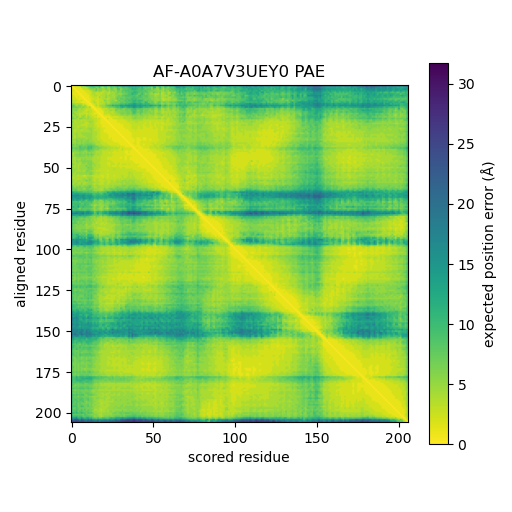A 1 159 ? 1.275 8.159 -7.013 1.00 77.88 159 MET A O 1
ATOM 1313 N N . ARG A 1 160 ? 2.471 10.066 -7.086 1.00 86.38 160 ARG A N 1
ATOM 1314 C CA . ARG A 1 160 ? 2.351 10.358 -5.648 1.00 86.38 160 ARG A CA 1
ATOM 1315 C C . ARG A 1 160 ? 0.896 10.608 -5.241 1.00 86.38 160 ARG A C 1
ATOM 1317 O O . ARG A 1 160 ? 0.416 10.031 -4.264 1.00 86.38 160 ARG A O 1
ATOM 1324 N N . ASP A 1 161 ? 0.168 11.414 -6.014 1.00 85.19 161 ASP A N 1
ATOM 1325 C CA . ASP A 1 161 ? -1.251 11.692 -5.774 1.00 85.19 161 ASP A CA 1
ATOM 1326 C C . ASP A 1 161 ? -2.115 10.424 -5.891 1.00 85.19 161 ASP A C 1
ATOM 1328 O O . ASP A 1 161 ? -2.996 10.185 -5.061 1.00 85.19 161 ASP A O 1
ATOM 1332 N N . MET A 1 162 ? -1.825 9.555 -6.864 1.00 82.31 162 MET A N 1
ATOM 1333 C CA . MET A 1 162 ? -2.483 8.256 -6.998 1.00 82.31 162 MET A CA 1
ATOM 1334 C C . MET A 1 162 ? -2.278 7.387 -5.756 1.00 82.31 162 MET A C 1
ATOM 1336 O O . MET A 1 162 ? -3.266 6.862 -5.233 1.00 82.31 162 MET A O 1
ATOM 1340 N N . LEU A 1 163 ? -1.045 7.286 -5.249 1.00 84.69 163 LEU A N 1
ATOM 1341 C CA . LEU A 1 163 ? -0.739 6.549 -4.022 1.00 84.69 163 LEU A CA 1
ATOM 1342 C C . LEU A 1 163 ? -1.498 7.116 -2.816 1.00 84.69 163 LEU A C 1
ATOM 1344 O O . LEU A 1 163 ? -2.203 6.373 -2.125 1.00 84.69 163 LEU A O 1
ATOM 1348 N N . LYS A 1 164 ? -1.441 8.436 -2.606 1.00 88.56 164 LYS A N 1
ATOM 1349 C CA . LYS A 1 164 ? -2.166 9.115 -1.520 1.00 88.56 164 LYS A CA 1
ATOM 1350 C C . LYS A 1 164 ? -3.667 8.856 -1.593 1.00 88.56 164 LYS A C 1
ATOM 1352 O O . LYS A 1 164 ? -4.288 8.440 -0.611 1.00 88.56 164 LYS A O 1
ATOM 1357 N N . LYS A 1 165 ? -4.275 9.085 -2.761 1.00 87.75 165 LYS A N 1
ATOM 1358 C CA . LYS A 1 165 ? -5.712 8.872 -2.986 1.00 87.75 165 LYS A CA 1
ATOM 1359 C C . LYS A 1 165 ? -6.101 7.416 -2.778 1.00 87.75 165 LYS A C 1
ATOM 1361 O O . LYS A 1 165 ? -7.212 7.163 -2.303 1.00 87.75 165 LYS A O 1
ATOM 1366 N N . TRP A 1 166 ? -5.235 6.469 -3.135 1.00 87.75 166 TRP A N 1
ATOM 1367 C CA . TRP A 1 166 ? -5.540 5.060 -2.960 1.00 87.75 166 TRP A CA 1
ATOM 1368 C C . TRP A 1 166 ? -5.458 4.609 -1.509 1.00 87.75 166 TRP A C 1
ATOM 1370 O O . TRP A 1 166 ? -6.439 4.066 -1.007 1.00 87.75 166 TRP A O 1
ATOM 1380 N N . ARG A 1 167 ? -4.369 4.903 -0.796 1.00 88.00 167 ARG A N 1
ATOM 1381 C CA . ARG A 1 167 ? -4.244 4.532 0.623 1.00 88.00 167 ARG A CA 1
ATOM 1382 C C . ARG A 1 167 ? -5.331 5.173 1.481 1.00 88.00 167 ARG A C 1
ATOM 1384 O O . ARG A 1 167 ? -5.950 4.496 2.296 1.00 88.00 167 ARG A O 1
ATOM 1391 N N . ASN A 1 168 ? -5.696 6.424 1.194 1.00 89.88 168 ASN A N 1
ATOM 1392 C CA . ASN A 1 168 ? -6.859 7.057 1.819 1.00 89.88 168 ASN A CA 1
ATOM 1393 C C . ASN A 1 168 ? -8.177 6.343 1.495 1.00 89.88 168 ASN A C 1
ATOM 1395 O O . ASN A 1 168 ? -9.085 6.309 2.324 1.00 89.88 168 ASN A O 1
ATOM 1399 N N . ARG A 1 169 ? -8.324 5.787 0.287 1.00 91.00 169 ARG A N 1
ATOM 1400 C CA . ARG A 1 169 ? -9.507 4.997 -0.071 1.00 91.00 169 ARG A CA 1
ATOM 1401 C C . ARG A 1 169 ? -9.546 3.680 0.697 1.00 91.00 169 ARG A C 1
ATOM 1403 O O . ARG A 1 169 ? -10.621 3.339 1.171 1.00 91.00 169 ARG A O 1
ATOM 1410 N N . GLN A 1 170 ? -8.416 2.993 0.829 1.00 90.81 170 GLN A N 1
ATOM 1411 C CA . GLN A 1 170 ? -8.296 1.746 1.586 1.00 90.81 170 GLN A CA 1
ATOM 1412 C C . GLN A 1 170 ? -8.642 1.952 3.061 1.00 90.81 170 GLN A C 1
ATOM 1414 O O . GLN A 1 170 ? -9.494 1.252 3.594 1.00 90.81 170 GLN A O 1
ATOM 1419 N N . LEU A 1 171 ? -8.099 3.004 3.676 1.00 91.94 171 LEU A N 1
ATOM 1420 C CA . LEU A 1 171 ? -8.425 3.377 5.050 1.00 91.94 171 LEU A CA 1
ATOM 1421 C C . LEU A 1 171 ? -9.920 3.709 5.222 1.00 91.94 171 LEU A C 1
ATOM 1423 O O . LEU A 1 171 ? -10.556 3.264 6.169 1.00 91.94 171 LEU A O 1
ATOM 1427 N N . LYS A 1 172 ? -10.521 4.442 4.272 1.00 93.19 172 LYS A N 1
ATOM 1428 C CA . LYS A 1 172 ? -11.974 4.706 4.278 1.00 93.19 172 LYS A CA 1
ATOM 1429 C C . LYS A 1 172 ? -12.803 3.428 4.143 1.00 93.19 172 LYS A C 1
ATOM 1431 O O . LYS A 1 172 ? -13.857 3.338 4.755 1.00 93.19 172 LYS A O 1
ATOM 1436 N N . ILE A 1 173 ? -12.368 2.474 3.319 1.00 94.31 173 ILE A N 1
ATOM 1437 C CA . ILE A 1 173 ? -13.030 1.168 3.187 1.00 94.31 173 ILE A CA 1
ATOM 1438 C C . ILE A 1 173 ? -12.944 0.409 4.512 1.00 94.31 173 ILE A C 1
ATOM 1440 O O . ILE A 1 173 ? -13.964 -0.100 4.958 1.00 94.31 173 ILE A O 1
ATOM 1444 N N . ALA A 1 174 ? -11.782 0.414 5.167 1.00 94.31 174 ALA A N 1
ATOM 1445 C CA . ALA A 1 174 ? -11.601 -0.226 6.465 1.00 94.31 174 ALA A CA 1
ATOM 1446 C C . ALA A 1 174 ? -12.530 0.362 7.543 1.00 94.31 174 ALA A C 1
ATOM 1448 O O . ALA A 1 174 ? -13.203 -0.388 8.232 1.00 94.31 174 ALA A O 1
ATOM 1449 N N . PHE A 1 175 ? -12.693 1.687 7.626 1.00 95.50 175 PHE A N 1
ATOM 1450 C CA . PHE A 1 175 ? -13.673 2.279 8.555 1.00 95.50 175 PHE A CA 1
ATOM 1451 C C . PHE A 1 175 ? -15.131 1.911 8.233 1.00 95.50 175 PHE A C 1
ATOM 1453 O O . PHE A 1 175 ? -15.940 1.702 9.136 1.00 95.50 175 PHE A O 1
ATOM 1460 N N . LEU A 1 176 ? -15.487 1.824 6.946 1.00 96.50 176 LEU A N 1
ATOM 1461 C CA . LEU A 1 176 ? -16.838 1.420 6.542 1.00 96.50 176 LEU A CA 1
ATOM 1462 C C . LEU A 1 176 ? -17.136 -0.043 6.882 1.00 96.50 176 LEU A C 1
ATOM 1464 O O . LEU A 1 176 ? -18.301 -0.372 7.082 1.00 96.50 176 LEU A O 1
ATOM 1468 N N . TYR A 1 177 ? -16.117 -0.901 6.940 1.00 96.06 177 TYR A N 1
ATOM 1469 C CA . TYR A 1 177 ? -16.274 -2.310 7.295 1.00 96.06 177 TYR A CA 1
ATOM 1470 C C . TYR A 1 177 ? -16.889 -2.484 8.691 1.00 96.06 177 TYR A C 1
ATOM 1472 O O . TYR A 1 177 ? -17.801 -3.291 8.849 1.00 96.06 177 TYR A O 1
ATOM 1480 N N . PHE A 1 178 ? -16.454 -1.681 9.668 1.00 94.56 178 PHE A N 1
ATOM 1481 C CA . PHE A 1 178 ? -16.935 -1.765 11.052 1.00 94.56 178 PHE A CA 1
ATOM 1482 C C . PHE A 1 178 ? -18.331 -1.169 11.261 1.00 94.56 178 PHE A C 1
ATOM 1484 O O . PHE A 1 178 ? -19.065 -1.624 12.129 1.00 94.56 178 PHE A O 1
ATOM 1491 N N . SER A 1 179 ? -18.721 -0.179 10.452 1.00 92.75 179 SER A N 1
ATOM 1492 C CA . SER A 1 179 ? -19.894 0.658 10.745 1.00 92.75 179 SER A CA 1
ATOM 1493 C C . SER A 1 179 ? -21.018 0.599 9.702 1.00 92.75 179 SER A C 1
ATOM 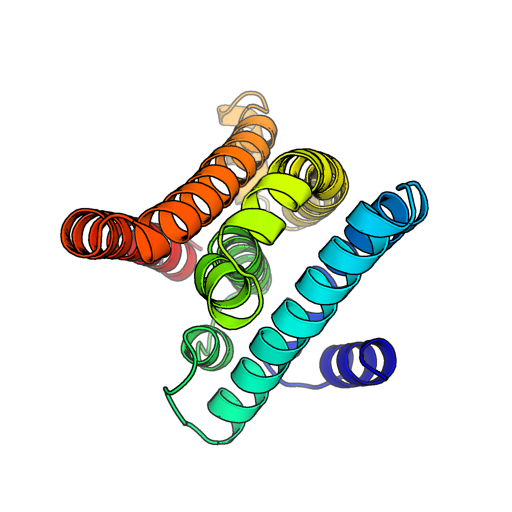1495 O O . SER A 1 179 ? -22.165 0.877 10.031 1.00 92.75 179 SER A O 1
ATOM 1497 N N . HIS A 1 180 ? -20.734 0.271 8.433 1.00 95.19 180 HIS A N 1
ATOM 1498 C CA . HIS A 1 180 ? -21.697 0.416 7.329 1.00 95.19 180 HIS A CA 1
ATOM 1499 C C . HIS A 1 180 ? -21.499 -0.642 6.224 1.00 95.19 180 HIS A C 1
ATOM 1501 O O . HIS A 1 180 ? -20.960 -0.341 5.149 1.00 95.19 180 HIS A O 1
ATOM 1507 N N . LYS A 1 181 ? -21.989 -1.871 6.445 1.00 93.81 181 LYS A N 1
ATOM 1508 C CA . LYS A 1 181 ? -21.789 -3.034 5.548 1.00 93.81 181 LYS A CA 1
ATOM 1509 C C . LYS A 1 181 ? -22.164 -2.774 4.080 1.00 93.81 181 LYS A C 1
ATOM 1511 O O . LYS A 1 181 ? -21.384 -3.077 3.176 1.00 93.81 181 LYS A O 1
ATOM 1516 N N . GLU A 1 182 ? -23.313 -2.157 3.812 1.00 95.88 182 GLU A N 1
ATOM 1517 C CA . GLU A 1 182 ? -23.759 -1.894 2.433 1.00 95.88 182 GLU A CA 1
ATOM 1518 C C . GLU A 1 182 ? -22.871 -0.872 1.710 1.00 95.88 182 GLU A C 1
ATOM 1520 O O . GLU A 1 182 ? -22.472 -1.043 0.550 1.00 95.88 182 GLU A O 1
ATOM 1525 N N . LYS A 1 183 ? -22.521 0.211 2.412 1.00 95.75 183 LYS A N 1
ATOM 1526 C CA . LYS A 1 183 ? -21.652 1.269 1.886 1.00 95.75 183 LYS A CA 1
ATOM 1527 C C . LYS A 1 183 ? -20.237 0.742 1.661 1.00 95.75 183 LYS A C 1
ATOM 1529 O O . LYS A 1 183 ? -19.617 1.100 0.655 1.00 95.75 183 LYS A O 1
ATOM 1534 N N . PHE A 1 184 ? -19.760 -0.132 2.548 1.00 95.12 184 PHE A N 1
ATOM 1535 C CA . PHE A 1 184 ? -18.530 -0.897 2.382 1.00 95.12 184 PHE A CA 1
ATOM 1536 C C . PHE A 1 184 ? -18.559 -1.715 1.082 1.00 95.12 184 PHE A C 1
ATOM 1538 O O . PHE A 1 184 ? -17.727 -1.468 0.206 1.00 95.12 184 PHE A O 1
ATOM 1545 N N . ALA A 1 185 ? -19.559 -2.581 0.886 1.00 94.50 185 ALA A N 1
ATOM 1546 C CA . ALA A 1 185 ? -19.660 -3.445 -0.295 1.00 94.50 185 ALA A CA 1
ATOM 1547 C C . ALA A 1 185 ? -19.687 -2.641 -1.610 1.00 94.50 185 ALA A C 1
ATOM 1549 O O . ALA A 1 185 ? -18.934 -2.912 -2.553 1.00 94.50 185 ALA A O 1
ATOM 1550 N N . ARG A 1 186 ? -20.488 -1.568 -1.659 1.00 95.50 186 ARG A N 1
ATOM 1551 C CA . ARG A 1 186 ? -20.539 -0.650 -2.810 1.00 95.50 186 ARG A CA 1
ATOM 1552 C C . ARG A 1 186 ? -19.186 0.002 -3.097 1.00 95.50 186 ARG A C 1
ATOM 1554 O O . ARG A 1 186 ? -18.781 0.129 -4.259 1.00 95.50 186 ARG A O 1
ATOM 1561 N N . ARG A 1 187 ? -18.492 0.471 -2.054 1.00 93.44 187 ARG A N 1
ATOM 1562 C CA . ARG A 1 187 ? -17.207 1.166 -2.194 1.00 93.44 187 ARG A CA 1
ATOM 1563 C C . ARG A 1 187 ? -16.095 0.209 -2.607 1.00 93.44 187 ARG A C 1
ATOM 1565 O O . ARG A 1 187 ? -15.281 0.596 -3.450 1.00 93.44 187 ARG A O 1
ATOM 1572 N N . LEU A 1 188 ? -16.097 -1.010 -2.075 1.00 91.31 188 LEU A N 1
ATOM 1573 C CA . LEU A 1 188 ? -15.180 -2.080 -2.448 1.00 91.31 188 LEU A CA 1
ATOM 1574 C C . LEU A 1 188 ? -15.335 -2.420 -3.936 1.00 91.31 188 LEU A C 1
ATOM 1576 O O . LEU A 1 188 ? -14.392 -2.225 -4.699 1.00 91.31 188 LEU A O 1
ATOM 1580 N N . LYS A 1 189 ? -16.561 -2.707 -4.397 1.00 91.44 189 LYS A N 1
ATOM 1581 C CA . LYS A 1 189 ? -16.856 -2.989 -5.816 1.00 91.44 189 LYS A CA 1
ATOM 1582 C C . LYS A 1 189 ? -16.370 -1.884 -6.762 1.00 91.44 189 LYS A C 1
ATOM 1584 O O . LYS A 1 189 ? -15.800 -2.155 -7.820 1.00 91.44 189 LYS A O 1
ATOM 1589 N N . LYS A 1 190 ? -16.568 -0.608 -6.401 1.00 90.75 190 LYS A N 1
ATOM 1590 C CA . LYS A 1 190 ? -16.066 0.537 -7.193 1.00 90.75 190 LYS A CA 1
ATOM 1591 C C . LYS A 1 190 ? -14.534 0.593 -7.219 1.00 90.75 190 LYS A C 1
ATOM 1593 O O . LYS A 1 190 ? -13.948 0.983 -8.230 1.00 90.75 190 LYS A O 1
ATOM 1598 N N . THR A 1 191 ? -13.899 0.233 -6.111 1.00 88.44 191 THR A N 1
ATOM 1599 C CA . THR A 1 191 ? -12.441 0.223 -5.955 1.00 88.44 191 THR A CA 1
ATOM 1600 C C . THR A 1 191 ? -11.819 -0.890 -6.786 1.00 88.44 191 THR A C 1
ATOM 1602 O O . THR A 1 191 ? -10.937 -0.596 -7.592 1.00 88.44 191 THR A O 1
ATOM 1605 N N . ASP A 1 192 ? -12.360 -2.105 -6.717 1.00 86.31 192 ASP A N 1
ATOM 1606 C CA . ASP A 1 192 ? -11.903 -3.250 -7.509 1.00 86.31 192 ASP A CA 1
ATOM 1607 C C . ASP A 1 192 ? -12.029 -2.996 -9.010 1.00 86.31 192 ASP A C 1
ATOM 1609 O O . ASP A 1 192 ? -11.087 -3.224 -9.768 1.00 86.31 192 ASP A O 1
ATOM 1613 N N . ARG A 1 193 ? -13.146 -2.407 -9.457 1.00 87.25 193 ARG A N 1
ATOM 1614 C CA . ARG A 1 193 ? -13.311 -1.992 -10.861 1.00 87.25 193 ARG A CA 1
ATOM 1615 C C . ARG A 1 193 ? -12.204 -1.038 -11.314 1.00 87.25 193 ARG A C 1
ATOM 1617 O O . ARG A 1 193 ? -11.678 -1.191 -12.417 1.00 87.25 193 ARG A O 1
ATOM 1624 N N . LYS A 1 194 ? -11.836 -0.055 -10.479 1.00 85.94 194 LYS A N 1
ATOM 1625 C CA . LYS A 1 194 ? -10.758 0.893 -10.803 1.00 85.94 194 LYS A CA 1
ATOM 1626 C C . LYS A 1 194 ? -9.391 0.204 -10.811 1.00 85.94 194 LYS A C 1
ATOM 1628 O O . LYS A 1 194 ? -8.626 0.445 -11.742 1.00 85.94 194 LYS A O 1
ATOM 1633 N N . ARG A 1 195 ? -9.113 -0.668 -9.835 1.00 83.38 195 ARG A N 1
ATOM 1634 C CA . ARG A 1 195 ? -7.879 -1.470 -9.771 1.00 83.38 195 ARG A CA 1
ATOM 1635 C C . ARG A 1 195 ? -7.721 -2.314 -11.034 1.00 83.38 195 ARG A C 1
ATOM 1637 O O . ARG A 1 195 ? -6.717 -2.195 -11.727 1.00 83.38 195 ARG A O 1
ATOM 1644 N N . ASN A 1 196 ? -8.753 -3.076 -11.390 1.00 82.88 196 ASN A N 1
ATOM 1645 C CA . ASN A 1 196 ? -8.744 -3.970 -12.547 1.00 82.88 196 ASN A CA 1
ATOM 1646 C C . ASN A 1 196 ? -8.668 -3.203 -13.877 1.00 82.88 196 ASN A C 1
ATOM 1648 O O . ASN A 1 196 ? -8.145 -3.720 -14.862 1.00 82.88 196 ASN A O 1
ATOM 1652 N N . ARG A 1 197 ? -9.184 -1.966 -13.946 1.00 84.94 197 ARG A N 1
ATOM 1653 C CA . ARG A 1 197 ? -8.987 -1.095 -15.117 1.00 84.94 197 ARG A CA 1
ATOM 1654 C C . ARG A 1 197 ? -7.522 -0.683 -15.261 1.00 84.94 197 ARG A C 1
ATOM 1656 O O . ARG A 1 197 ? -6.990 -0.811 -16.355 1.00 84.94 197 ARG A O 1
ATOM 1663 N N . ILE A 1 198 ? -6.882 -0.217 -14.187 1.00 81.38 198 ILE A N 1
ATOM 1664 C CA . ILE A 1 198 ? -5.466 0.189 -14.220 1.00 81.38 198 ILE A CA 1
ATOM 1665 C C . ILE A 1 198 ? -4.575 -1.013 -14.538 1.00 81.38 198 ILE A C 1
ATOM 1667 O O . ILE A 1 198 ? -3.718 -0.915 -15.406 1.00 81.38 198 ILE A O 1
ATOM 1671 N N . HIS A 1 199 ? -4.826 -2.163 -13.908 1.00 80.50 199 HIS A N 1
ATOM 1672 C CA . HIS A 1 199 ? -4.086 -3.388 -14.194 1.00 80.50 199 HIS A CA 1
ATOM 1673 C C . HIS A 1 199 ? -4.168 -3.781 -15.677 1.00 80.50 199 HIS A C 1
ATOM 1675 O O . HIS A 1 199 ? -3.136 -3.977 -16.308 1.00 80.50 199 HIS A O 1
ATOM 1681 N N . ARG A 1 200 ? -5.375 -3.801 -16.266 1.00 82.44 200 ARG A N 1
ATOM 1682 C CA . ARG A 1 200 ? -5.551 -4.079 -17.702 1.00 82.44 200 ARG A CA 1
ATOM 1683 C C . ARG A 1 200 ? -4.823 -3.080 -18.596 1.00 82.44 200 ARG A C 1
ATOM 1685 O O . ARG A 1 200 ? -4.326 -3.484 -19.637 1.00 82.44 200 ARG A O 1
ATOM 1692 N N . LEU A 1 201 ? -4.772 -1.804 -18.213 1.00 81.31 201 LEU A N 1
ATOM 1693 C CA . LEU A 1 201 ? -3.993 -0.811 -18.951 1.00 81.31 201 LEU A CA 1
ATOM 1694 C C . LEU A 1 201 ? -2.504 -1.144 -18.890 1.00 81.31 201 LEU A C 1
ATOM 1696 O O . LEU A 1 201 ? -1.885 -1.199 -19.933 1.00 81.31 201 LEU A O 1
ATOM 1700 N N . ILE A 1 202 ? -1.949 -1.449 -17.716 1.00 76.19 202 ILE A N 1
ATOM 1701 C CA . ILE A 1 202 ? -0.525 -1.799 -17.586 1.00 76.19 202 ILE A CA 1
ATOM 1702 C C . ILE A 1 202 ? -0.179 -3.051 -18.405 1.00 76.19 202 ILE A C 1
ATOM 1704 O O . ILE A 1 202 ? 0.830 -3.067 -19.095 1.00 76.19 202 ILE A O 1
ATOM 1708 N N . VAL A 1 203 ? -1.022 -4.087 -18.353 1.00 78.69 203 VAL A N 1
ATOM 1709 C CA . VAL A 1 203 ? -0.785 -5.346 -19.081 1.00 78.69 203 VAL A CA 1
ATOM 1710 C C . VAL A 1 203 ? -0.898 -5.164 -20.598 1.00 78.69 203 VAL A C 1
ATOM 1712 O O . VAL A 1 203 ? -0.149 -5.787 -21.335 1.00 78.69 203 VAL A O 1
ATOM 1715 N N . LYS A 1 204 ? -1.814 -4.312 -21.081 1.00 75.94 204 LYS A N 1
ATOM 1716 C CA . LYS A 1 204 ? -1.985 -4.042 -22.522 1.00 75.94 204 LYS A CA 1
ATOM 1717 C C . LYS A 1 204 ? -1.028 -2.986 -23.072 1.00 75.94 204 LYS A C 1
ATOM 1719 O O . LYS A 1 204 ? -0.921 -2.845 -24.283 1.00 75.94 204 LYS A O 1
ATOM 1724 N N . TRP A 1 205 ? -0.428 -2.184 -22.199 1.00 65.69 205 TRP A N 1
ATOM 1725 C CA . TRP A 1 205 ? 0.344 -1.011 -22.574 1.00 65.69 205 TRP A CA 1
ATOM 1726 C C . TRP A 1 205 ? 1.814 -1.253 -22.265 1.00 65.69 205 TRP A C 1
ATOM 1728 O O . TRP A 1 205 ? 2.277 -1.009 -21.150 1.00 65.69 205 TRP A O 1
ATOM 1738 N N . VAL A 1 206 ? 2.472 -1.835 -23.266 1.00 50.69 206 VAL A N 1
ATOM 1739 C CA . VAL A 1 206 ? 3.889 -1.827 -23.677 1.00 50.69 206 VAL A CA 1
ATOM 1740 C C . VAL A 1 206 ? 4.054 -3.035 -24.586 1.00 50.69 206 VAL A C 1
ATOM 1742 O O . VAL A 1 206 ? 3.725 -4.149 -24.120 1.00 50.69 206 VAL A O 1
#

Nearest PDB structures (foldseek):
  6z0c-assembly4_D  TM=1.891E-01  e=2.572E-01  Escherichia coli
  8qae-assembly1_A  TM=2.521E-01  e=3.488E+00  synthetic construct
  6u28-assembly2_D  TM=2.952E-01  e=8.189E+00  Homo sapiens

Radius of gyration: 16.97 Å; Cα contacts (8 Å, |Δi|>4): 173; chains: 1; bounding box: 41×42×46 Å